Protein AF-A0A3B8SN87-F1 (afdb_monomer)

Mean predicted aligned error: 7.83 Å

Secondary structure (DSSP, 8-state):
----HHHHHHHHHHHHHHH------HHHHHHHHHHHHTS---EEEEEESSSS-EEEEEE-HHHHHIIIIIHHHHHHTT--HHHHHGGGG------TTHHHHHHHHHHHHHHTTPPEEPPP-SS--EEEEEEEE--EEEEEE-TTSTTS--EEEEEE-SEEEEEEEE---GGG-----

Radius of gyration: 22.31 Å; Cα contacts (8 Å, |Δi|>4): 221; chains: 1; bounding box: 61×48×54 Å

Structure (mmCIF, N/CA/C/O backbone):
data_AF-A0A3B8SN87-F1
#
_entry.id   AF-A0A3B8SN87-F1
#
loop_
_atom_site.group_PDB
_atom_site.id
_atom_site.type_symbol
_atom_site.label_atom_id
_atom_site.label_alt_id
_atom_site.label_comp_id
_atom_site.label_asym_id
_atom_site.label_entity_id
_atom_site.label_seq_id
_atom_site.pdbx_PDB_ins_code
_atom_site.Cartn_x
_atom_site.Cartn_y
_atom_site.Cartn_z
_atom_site.occupancy
_atom_site.B_iso_or_equiv
_atom_site.auth_seq_id
_atom_site.auth_comp_id
_atom_site.auth_asym_id
_atom_site.auth_atom_id
_atom_site.pdbx_PDB_model_num
ATOM 1 N N . MET A 1 1 ? 5.830 -2.599 24.765 1.00 41.69 1 MET A N 1
ATOM 2 C CA . MET A 1 1 ? 6.560 -1.474 24.139 1.00 41.69 1 MET A CA 1
ATOM 3 C C . MET A 1 1 ? 5.712 -1.000 22.979 1.00 41.69 1 MET A C 1
ATOM 5 O O . MET A 1 1 ? 5.475 -1.801 22.089 1.00 41.69 1 MET A O 1
ATOM 9 N N . LYS A 1 2 ? 5.233 0.251 22.983 1.00 45.00 2 LYS A N 1
ATOM 10 C CA . LYS A 1 2 ? 4.655 0.846 21.772 1.00 45.00 2 LYS A CA 1
ATOM 11 C C . LYS A 1 2 ? 5.781 0.947 20.745 1.00 45.00 2 LYS A C 1
ATOM 13 O O . LYS A 1 2 ? 6.580 1.882 20.820 1.00 45.00 2 LYS A O 1
ATOM 18 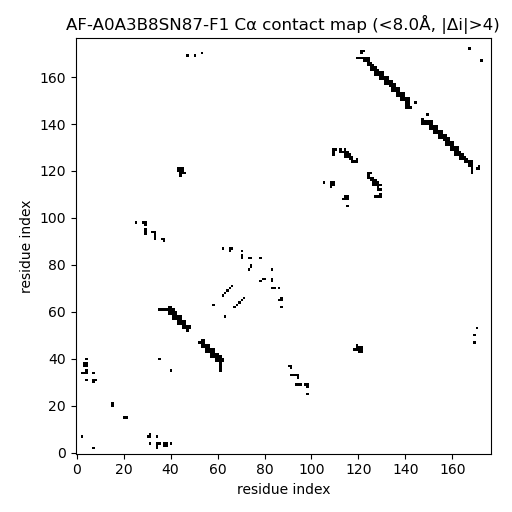N N . ASN A 1 3 ? 5.873 -0.003 19.819 1.00 54.50 3 ASN A N 1
ATOM 19 C CA . ASN A 1 3 ? 6.655 0.182 18.601 1.00 54.50 3 ASN A CA 1
ATOM 20 C C . ASN A 1 3 ? 5.925 1.236 17.768 1.00 54.50 3 ASN A C 1
ATOM 22 O O . ASN A 1 3 ? 5.146 0.928 16.876 1.00 54.50 3 ASN A O 1
ATOM 26 N N . ASN A 1 4 ? 6.123 2.499 18.150 1.00 82.12 4 ASN A N 1
ATOM 27 C CA . ASN A 1 4 ? 5.579 3.656 17.464 1.00 82.12 4 ASN A CA 1
ATOM 28 C C . ASN A 1 4 ? 6.009 3.555 16.000 1.00 82.12 4 ASN A C 1
ATOM 30 O O . ASN A 1 4 ? 7.210 3.493 15.726 1.00 82.12 4 ASN A O 1
ATOM 34 N N . PHE A 1 5 ? 5.044 3.537 15.082 1.00 90.88 5 PHE A N 1
ATOM 35 C CA . PHE A 1 5 ? 5.256 3.493 13.635 1.00 90.88 5 PHE A CA 1
ATOM 36 C C . PHE A 1 5 ? 6.418 4.384 13.166 1.00 90.88 5 PHE A C 1
ATOM 38 O O . PHE A 1 5 ? 7.244 3.975 12.350 1.00 90.88 5 PHE A O 1
ATOM 45 N N . ASN A 1 6 ? 6.545 5.580 13.747 1.00 91.00 6 ASN A N 1
ATOM 46 C CA . ASN A 1 6 ? 7.605 6.527 13.412 1.00 91.00 6 ASN A CA 1
ATOM 47 C C . ASN A 1 6 ? 9.021 6.011 13.713 1.00 91.00 6 ASN A C 1
ATOM 49 O O . ASN A 1 6 ? 9.959 6.364 12.996 1.00 91.00 6 ASN A O 1
ATOM 53 N N . ASN A 1 7 ? 9.197 5.201 14.758 1.00 91.19 7 ASN A N 1
ATOM 54 C CA . ASN A 1 7 ? 10.488 4.601 15.095 1.00 91.19 7 ASN A CA 1
ATOM 55 C C . ASN A 1 7 ? 10.850 3.522 14.074 1.00 91.19 7 ASN A C 1
ATOM 57 O O . ASN A 1 7 ? 11.911 3.617 13.462 1.00 91.19 7 ASN A O 1
ATOM 61 N N . VAL A 1 8 ? 9.924 2.599 13.794 1.00 93.38 8 VAL A N 1
ATOM 62 C CA . VAL A 1 8 ? 10.117 1.535 12.793 1.00 93.38 8 VAL A CA 1
ATOM 63 C C . VAL A 1 8 ? 10.406 2.134 11.413 1.00 93.38 8 VAL A C 1
ATOM 65 O O . VAL A 1 8 ? 11.358 1.747 10.737 1.00 93.38 8 VAL A O 1
ATOM 68 N N . PHE A 1 9 ? 9.661 3.169 11.012 1.00 93.25 9 PHE A N 1
ATOM 69 C CA . PHE A 1 9 ? 9.915 3.895 9.767 1.00 93.25 9 PHE A CA 1
ATOM 70 C C . PHE A 1 9 ? 11.325 4.506 9.717 1.00 93.25 9 PHE A C 1
ATOM 72 O O . PHE A 1 9 ? 12.029 4.381 8.709 1.00 93.25 9 PHE A O 1
ATOM 79 N N . LYS A 1 10 ? 11.761 5.175 10.795 1.00 93.19 10 LYS A N 1
ATOM 80 C CA . LYS A 1 10 ? 13.103 5.777 10.879 1.00 93.19 10 LYS A CA 1
ATOM 81 C C . LYS A 1 10 ? 14.199 4.716 10.819 1.00 93.19 10 LYS A C 1
ATOM 83 O O . LYS A 1 10 ? 15.187 4.924 10.116 1.00 93.19 10 LYS A O 1
ATOM 88 N N . GLU A 1 11 ? 14.027 3.602 11.519 1.00 91.94 11 GLU A N 1
ATOM 89 C CA . GLU A 1 11 ? 14.973 2.484 11.539 1.00 91.94 11 GLU A CA 1
ATOM 90 C C . GLU A 1 11 ? 15.159 1.891 10.141 1.00 91.94 11 GLU A C 1
ATOM 92 O O . GLU A 1 11 ? 16.281 1.890 9.628 1.00 91.94 11 GLU A O 1
ATOM 97 N N . LEU A 1 12 ? 14.066 1.524 9.464 1.00 91.19 12 LEU A N 1
ATOM 98 C CA . LEU A 1 12 ? 14.108 0.977 8.102 1.00 91.19 12 LEU A CA 1
ATOM 99 C C . LEU A 1 12 ? 14.712 1.965 7.091 1.00 91.19 12 LEU A C 1
ATOM 101 O O . LEU A 1 12 ? 15.503 1.587 6.216 1.00 91.19 12 LEU A O 1
ATOM 105 N N . LYS A 1 13 ? 14.392 3.261 7.221 1.00 90.50 13 LYS A N 1
ATOM 106 C CA . LYS A 1 13 ? 14.954 4.314 6.360 1.00 90.50 13 LYS A CA 1
ATOM 107 C C . LYS A 1 13 ? 16.455 4.498 6.590 1.00 90.50 13 LYS A C 1
ATOM 109 O O . LYS A 1 13 ? 17.196 4.711 5.629 1.00 90.50 13 LYS A O 1
ATOM 114 N N . ASN A 1 14 ? 16.915 4.416 7.837 1.00 90.62 14 ASN A N 1
ATOM 115 C CA . ASN A 1 14 ? 18.331 4.525 8.184 1.00 90.62 14 ASN A CA 1
ATOM 116 C C . ASN A 1 14 ? 19.124 3.302 7.726 1.00 90.62 14 ASN A C 1
ATOM 118 O O . ASN A 1 14 ? 20.216 3.455 7.179 1.00 90.62 14 ASN A O 1
ATOM 122 N N . GLU A 1 15 ? 18.572 2.104 7.892 1.00 88.12 15 GLU A N 1
ATOM 123 C CA . GLU A 1 15 ? 19.194 0.875 7.414 1.00 88.12 15 GLU A CA 1
ATOM 124 C C . GLU A 1 15 ? 19.386 0.898 5.891 1.00 88.12 15 GLU A C 1
ATOM 126 O O . GLU A 1 15 ? 20.483 0.632 5.394 1.00 88.12 15 GLU A O 1
ATOM 131 N N . SER A 1 16 ? 18.357 1.327 5.153 1.00 85.75 16 SER A N 1
ATOM 132 C CA . SER A 1 16 ? 18.410 1.463 3.691 1.00 85.75 16 SER A CA 1
ATOM 133 C C . SER A 1 16 ? 19.502 2.433 3.223 1.00 85.75 16 SER A C 1
ATOM 135 O O . SER A 1 16 ? 20.121 2.220 2.180 1.00 85.75 16 SER A O 1
ATOM 137 N N . LYS A 1 17 ? 19.762 3.504 3.988 1.00 86.25 17 LYS A N 1
ATOM 138 C CA . LYS A 1 17 ? 20.842 4.463 3.696 1.00 86.25 17 LYS A CA 1
ATOM 139 C C . LYS A 1 17 ? 22.229 3.878 3.957 1.00 86.25 17 LYS A C 1
ATOM 141 O O . LYS A 1 17 ? 23.137 4.151 3.182 1.00 86.25 17 LYS A O 1
ATOM 146 N N . LYS A 1 18 ? 22.393 3.101 5.033 1.00 85.31 18 LYS A N 1
ATOM 147 C CA . LYS A 1 18 ? 23.684 2.511 5.426 1.00 85.31 18 LYS A CA 1
ATOM 148 C C . LYS A 1 18 ? 24.109 1.374 4.500 1.00 85.31 18 LYS A C 1
ATOM 150 O O . LYS A 1 18 ? 25.254 1.333 4.073 1.00 85.31 18 LYS A O 1
ATOM 155 N N . ASN A 1 19 ? 23.185 0.470 4.179 1.00 74.69 19 ASN A N 1
ATOM 156 C CA . ASN A 1 19 ? 23.516 -0.766 3.469 1.00 74.69 19 ASN A CA 1
ATOM 157 C C . ASN A 1 19 ? 23.512 -0.613 1.942 1.00 74.69 19 ASN A C 1
ATOM 159 O O . ASN A 1 19 ? 23.961 -1.523 1.246 1.00 74.69 19 ASN A O 1
ATOM 163 N N . GLY A 1 20 ? 22.957 0.481 1.400 1.00 72.81 20 GLY A N 1
ATOM 164 C CA . GLY A 1 20 ? 22.835 0.752 -0.043 1.00 72.81 20 GLY A CA 1
ATOM 165 C C . GLY A 1 20 ? 21.923 -0.219 -0.815 1.00 72.81 20 GLY A C 1
ATOM 166 O O . GLY A 1 20 ? 21.411 0.121 -1.881 1.00 72.81 20 GLY A O 1
ATOM 167 N N . LYS A 1 21 ? 21.673 -1.413 -0.269 1.00 70.06 21 LYS A N 1
ATOM 168 C CA . LYS A 1 21 ? 20.785 -2.444 -0.800 1.00 70.06 21 LYS A CA 1
ATOM 169 C C . LYS A 1 21 ? 19.336 -2.126 -0.441 1.00 70.06 21 LYS A C 1
ATOM 171 O O . LYS A 1 21 ? 18.982 -2.014 0.727 1.00 70.06 21 LYS A O 1
ATOM 176 N N . ARG A 1 22 ? 18.497 -2.024 -1.473 1.00 80.62 22 ARG A N 1
ATOM 177 C CA . ARG A 1 22 ? 17.048 -1.780 -1.385 1.00 80.62 22 ARG A CA 1
ATOM 178 C C . ARG A 1 22 ? 16.253 -3.054 -1.695 1.00 80.62 22 ARG A C 1
ATOM 180 O O . ARG A 1 22 ? 15.328 -3.026 -2.499 1.00 80.62 22 ARG A O 1
ATOM 187 N N . SER A 1 23 ? 16.676 -4.188 -1.138 1.00 86.12 23 SER A N 1
ATOM 188 C CA . SER A 1 23 ? 15.987 -5.470 -1.321 1.00 86.12 23 SER A CA 1
ATOM 189 C C . SER A 1 23 ? 14.743 -5.550 -0.442 1.00 86.12 23 SER A C 1
ATOM 191 O O . SER A 1 23 ? 14.783 -5.147 0.721 1.00 86.12 23 SER A O 1
ATOM 193 N N . PHE A 1 24 ? 13.663 -6.113 -0.979 1.00 91.19 24 PHE A N 1
ATOM 194 C CA . PHE A 1 24 ? 12.462 -6.397 -0.204 1.00 91.19 24 PHE A CA 1
ATOM 195 C C . PHE A 1 24 ? 12.737 -7.471 0.861 1.00 91.19 24 PHE A C 1
ATOM 197 O O . PHE A 1 24 ? 13.476 -8.424 0.618 1.00 91.19 24 PHE A O 1
ATOM 204 N N . ASN A 1 25 ? 12.136 -7.309 2.039 1.00 92.50 25 ASN A N 1
ATOM 205 C CA . ASN A 1 25 ? 12.163 -8.282 3.123 1.00 92.50 25 ASN A CA 1
ATOM 206 C C . ASN A 1 25 ? 10.759 -8.350 3.734 1.00 92.50 25 ASN A C 1
ATOM 208 O O . ASN A 1 25 ? 10.282 -7.356 4.282 1.00 92.50 25 ASN A O 1
ATOM 212 N N . LYS A 1 26 ? 10.118 -9.518 3.629 1.00 94.44 26 LYS A N 1
ATOM 213 C CA . LYS A 1 26 ? 8.740 -9.723 4.086 1.00 94.44 26 LYS A CA 1
ATOM 214 C C . LYS A 1 26 ? 8.591 -9.508 5.591 1.00 94.44 26 LYS A C 1
ATOM 216 O O . LYS A 1 26 ? 7.704 -8.778 5.999 1.00 94.44 26 LYS A O 1
ATOM 221 N N . THR A 1 27 ? 9.488 -10.061 6.407 1.00 93.19 27 THR A N 1
ATOM 222 C CA . THR A 1 27 ? 9.446 -9.902 7.870 1.00 93.19 27 THR A CA 1
ATOM 223 C C . THR A 1 27 ? 9.462 -8.430 8.276 1.00 93.19 27 THR A C 1
ATOM 225 O O . THR A 1 27 ? 8.638 -8.002 9.074 1.00 93.19 27 THR A O 1
ATOM 228 N N . LYS A 1 28 ? 10.330 -7.624 7.657 1.00 92.88 28 LYS A N 1
ATOM 229 C CA . LYS A 1 28 ? 10.388 -6.176 7.915 1.00 92.88 28 LYS A CA 1
ATOM 230 C C . LYS A 1 28 ? 9.150 -5.434 7.429 1.00 92.88 28 LYS A C 1
ATOM 232 O O . LYS A 1 28 ? 8.764 -4.434 8.027 1.00 92.88 28 LYS A O 1
ATOM 237 N N . PHE A 1 29 ? 8.549 -5.889 6.332 1.00 94.94 29 PHE A N 1
ATOM 238 C CA . PHE A 1 29 ? 7.271 -5.356 5.879 1.00 94.94 29 PHE A CA 1
ATOM 239 C C . PHE A 1 29 ? 6.160 -5.666 6.889 1.00 94.94 29 PHE A C 1
ATOM 241 O O . PHE A 1 29 ? 5.414 -4.762 7.250 1.00 94.94 29 PHE A O 1
ATOM 248 N N . ASP A 1 30 ? 6.090 -6.899 7.392 1.00 95.00 30 ASP A N 1
ATOM 249 C CA . ASP A 1 30 ? 5.093 -7.313 8.381 1.00 95.00 30 ASP A CA 1
ATOM 250 C C . ASP A 1 30 ? 5.266 -6.527 9.697 1.00 95.00 30 ASP A C 1
ATOM 252 O O . ASP A 1 30 ? 4.292 -6.007 10.236 1.00 95.00 30 ASP A O 1
ATOM 256 N N . GLU A 1 31 ? 6.502 -6.326 10.168 1.00 94.25 31 GLU A N 1
ATOM 257 C CA . GLU A 1 31 ? 6.809 -5.455 11.318 1.00 94.25 31 GLU A CA 1
ATOM 258 C C . GLU A 1 31 ? 6.363 -4.005 11.087 1.00 94.25 31 GLU A C 1
ATOM 260 O O . GLU A 1 31 ? 5.721 -3.396 11.947 1.00 94.25 31 GLU A O 1
ATOM 265 N N . PHE A 1 32 ? 6.680 -3.448 9.915 1.00 95.06 32 PHE A N 1
ATOM 266 C CA . PHE A 1 32 ? 6.285 -2.095 9.531 1.00 95.06 32 PHE A CA 1
ATOM 267 C C . PHE A 1 32 ? 4.766 -1.930 9.515 1.00 95.06 32 PHE A C 1
ATOM 269 O O . PHE A 1 32 ? 4.232 -0.942 10.021 1.00 95.06 32 PHE A O 1
ATOM 276 N N . ALA A 1 33 ? 4.068 -2.901 8.942 1.00 95.56 33 ALA A N 1
ATOM 277 C CA . ALA A 1 33 ? 2.641 -2.812 8.736 1.00 95.56 33 ALA A CA 1
ATOM 278 C C . ALA A 1 33 ? 1.849 -3.110 10.023 1.00 95.56 33 ALA A C 1
ATOM 280 O O . ALA A 1 33 ? 0.849 -2.446 10.291 1.00 95.56 33 ALA A O 1
ATOM 281 N N . LEU A 1 34 ? 2.352 -4.001 10.885 1.00 95.44 34 LEU A N 1
ATOM 282 C CA . LEU A 1 34 ? 1.850 -4.178 12.249 1.00 95.44 34 LEU A CA 1
ATOM 283 C C . LEU A 1 34 ? 2.006 -2.893 13.076 1.00 95.44 34 LEU A C 1
ATOM 285 O O . LEU A 1 34 ? 1.069 -2.468 13.750 1.00 95.44 34 LEU A O 1
ATOM 289 N N . ALA A 1 35 ? 3.171 -2.240 12.997 1.00 95.44 35 ALA A N 1
ATOM 290 C CA . ALA A 1 35 ? 3.406 -0.971 13.682 1.00 95.44 35 ALA A CA 1
ATOM 291 C C . ALA A 1 35 ? 2.469 0.139 13.177 1.00 95.44 35 ALA A C 1
ATOM 293 O O . ALA A 1 35 ? 2.006 0.959 13.970 1.00 95.44 35 ALA A O 1
ATOM 294 N N . MET A 1 36 ? 2.165 0.148 11.874 1.00 94.81 36 MET A N 1
ATOM 295 C CA . MET A 1 36 ? 1.209 1.073 11.263 1.00 94.81 36 MET A CA 1
ATOM 296 C C . MET A 1 36 ? -0.221 0.850 11.774 1.00 94.81 36 MET A C 1
ATOM 298 O O . MET A 1 36 ? -0.864 1.818 12.172 1.00 94.81 36 MET A O 1
ATOM 302 N N . LEU A 1 37 ? -0.700 -0.401 11.818 1.00 93.56 37 LEU A N 1
ATOM 303 C CA . LEU A 1 37 ? -2.042 -0.736 12.324 1.00 93.56 37 LEU A CA 1
ATOM 304 C C . LEU A 1 37 ? -2.234 -0.399 13.807 1.00 93.56 37 LEU A C 1
ATOM 306 O O . LEU A 1 37 ? -3.334 -0.052 14.215 1.00 93.56 37 LEU A O 1
ATOM 310 N N . ASN A 1 38 ? -1.169 -0.475 14.604 1.00 94.06 38 ASN A N 1
ATOM 311 C CA . ASN A 1 38 ? -1.197 -0.150 16.033 1.00 94.06 38 ASN A CA 1
ATOM 312 C C . ASN A 1 38 ? -0.874 1.325 16.341 1.00 94.06 38 ASN A C 1
ATOM 314 O O . ASN A 1 38 ? -0.646 1.675 17.501 1.00 94.06 38 ASN A O 1
ATOM 318 N N . SER A 1 39 ? -0.794 2.188 15.323 1.00 92.62 39 SER A N 1
ATOM 319 C CA . SER A 1 39 ? -0.483 3.614 15.476 1.00 92.62 39 SER A CA 1
ATOM 320 C C . SER A 1 39 ? -1.542 4.492 14.809 1.00 92.62 39 SER A C 1
ATOM 322 O O . SER A 1 39 ? -2.109 4.123 13.784 1.00 92.62 39 SER A O 1
ATOM 324 N N . ASP A 1 40 ? -1.734 5.706 15.328 1.00 91.44 40 ASP A N 1
ATOM 325 C CA . ASP A 1 40 ? -2.600 6.734 14.733 1.00 91.44 40 ASP A CA 1
ATOM 326 C C . ASP A 1 40 ? -1.948 7.366 13.492 1.00 91.44 40 ASP A C 1
ATOM 328 O O . ASP A 1 40 ? -1.522 8.523 13.497 1.00 91.44 40 ASP A O 1
ATOM 332 N N . VAL A 1 41 ? -1.793 6.584 12.423 1.00 91.62 41 VAL A N 1
ATOM 333 C CA . VAL A 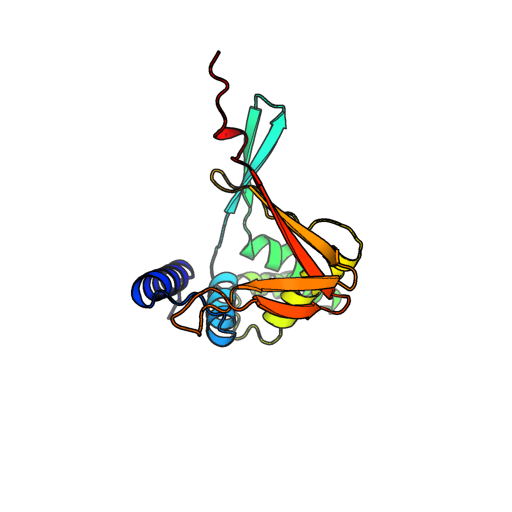1 41 ? -1.178 7.069 11.188 1.00 91.62 41 VAL A CA 1
ATOM 334 C C . VAL A 1 41 ? -2.186 7.891 10.402 1.00 91.62 41 VAL A C 1
ATOM 336 O O . VAL A 1 41 ? -3.240 7.399 10.002 1.00 91.62 41 VAL A O 1
ATOM 339 N N . THR A 1 42 ? -1.815 9.140 10.135 1.00 91.75 42 THR A N 1
ATOM 340 C CA . THR A 1 42 ? -2.545 10.052 9.259 1.00 91.75 42 THR A CA 1
ATOM 341 C C . THR A 1 42 ? -1.737 10.344 7.996 1.00 91.75 42 THR A C 1
ATOM 343 O O . THR A 1 42 ? -0.512 10.183 7.949 1.00 91.75 42 THR A O 1
ATOM 346 N N . THR A 1 43 ? -2.416 10.759 6.931 1.00 91.69 43 THR A N 1
ATOM 347 C CA . THR A 1 43 ? -1.754 11.306 5.746 1.00 91.69 43 THR A CA 1
ATOM 348 C C . THR A 1 43 ? -2.504 12.510 5.219 1.00 91.69 43 THR A C 1
ATOM 350 O O . THR A 1 43 ? -3.724 12.499 5.098 1.00 91.69 43 THR A O 1
ATOM 353 N N . GLU A 1 44 ? -1.736 13.507 4.808 1.00 90.06 44 GLU A N 1
ATOM 354 C CA . GLU A 1 44 ? -2.235 14.636 4.045 1.00 90.06 44 GLU A CA 1
ATOM 355 C C . GLU A 1 44 ? -2.438 14.208 2.582 1.00 90.06 44 GLU A C 1
ATOM 357 O O . GLU A 1 44 ? -1.526 13.640 1.964 1.00 90.06 44 GLU A O 1
ATOM 362 N N . VAL A 1 45 ? -3.630 14.439 2.027 1.00 87.94 45 VAL A N 1
ATOM 363 C CA . VAL A 1 45 ? -3.954 14.167 0.621 1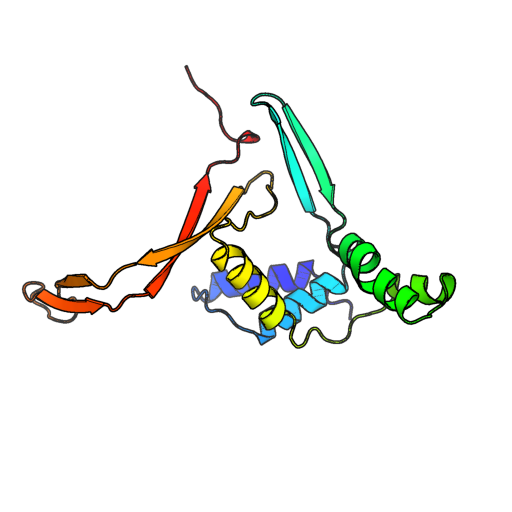.00 87.94 45 VAL A CA 1
ATOM 364 C C . VAL A 1 45 ? -4.255 15.473 -0.097 1.00 87.94 45 VAL A C 1
ATOM 366 O O . VAL A 1 45 ? -5.202 16.189 0.232 1.00 87.94 45 VAL A O 1
ATOM 369 N N . VAL A 1 46 ? -3.489 15.751 -1.150 1.00 83.62 46 VAL A N 1
ATOM 370 C CA . VAL A 1 46 ? -3.684 16.941 -1.980 1.00 83.62 46 VAL A CA 1
ATOM 371 C C . VAL A 1 46 ? -4.775 16.667 -3.012 1.00 83.62 46 VAL A C 1
ATOM 373 O O . VAL A 1 46 ? -4.563 15.971 -4.009 1.00 83.62 46 VAL A O 1
ATOM 376 N N . LYS A 1 47 ? -5.958 17.249 -2.811 1.00 76.50 47 LYS A N 1
ATOM 377 C CA . LYS A 1 47 ? -7.027 17.271 -3.814 1.00 76.50 47 LYS A CA 1
ATOM 378 C C . LYS A 1 47 ? -6.827 18.486 -4.719 1.00 76.50 47 LYS A C 1
ATOM 380 O O . LYS A 1 47 ? -6.892 19.630 -4.280 1.00 76.50 47 LYS A O 1
ATOM 385 N N . SER A 1 48 ? -6.593 18.248 -6.007 1.00 62.91 48 SER A N 1
ATOM 386 C CA . SER A 1 48 ? -6.645 19.313 -7.014 1.00 62.91 48 SER A CA 1
ATOM 387 C C . SER A 1 48 ? -8.096 19.475 -7.451 1.00 62.91 48 SER A C 1
ATOM 389 O O . SER A 1 48 ? -8.679 18.526 -7.977 1.00 62.91 48 SER A O 1
ATOM 391 N N . ARG A 1 49 ? -8.681 20.654 -7.204 1.00 51.16 49 ARG A N 1
ATOM 392 C CA . ARG A 1 49 ? -10.032 20.986 -7.680 1.00 51.16 49 ARG A CA 1
ATOM 393 C C . ARG A 1 49 ? -9.985 21.607 -9.084 1.00 51.16 49 ARG A C 1
ATOM 395 O O . ARG A 1 49 ? -10.905 21.382 -9.858 1.00 51.16 49 ARG A O 1
ATOM 402 N N . THR A 1 50 ? -8.873 22.260 -9.436 1.00 53.91 50 THR A N 1
ATOM 403 C CA . THR A 1 50 ? -8.529 22.844 -10.753 1.00 53.91 50 THR A CA 1
ATOM 404 C C . THR A 1 50 ? -7.027 23.203 -10.781 1.00 53.91 50 THR A C 1
ATOM 406 O O . THR A 1 50 ? -6.319 22.969 -9.800 1.00 53.91 50 THR A O 1
ATOM 409 N N . ASP A 1 51 ? -6.507 23.731 -11.900 1.00 54.41 51 ASP A N 1
ATOM 410 C CA . ASP A 1 51 ? -5.084 24.096 -12.079 1.00 54.41 51 ASP A CA 1
ATOM 411 C C . ASP A 1 51 ? -4.584 25.254 -11.181 1.00 54.41 51 ASP A C 1
ATOM 413 O O . ASP A 1 51 ? -3.382 25.517 -11.167 1.00 54.41 51 ASP A O 1
ATOM 417 N N . SER A 1 52 ? -5.460 25.912 -10.412 1.00 56.75 52 SER A N 1
ATOM 418 C CA . SER A 1 52 ? -5.112 27.039 -9.529 1.00 56.75 52 SER A CA 1
ATOM 419 C C . SER A 1 52 ? -5.384 26.813 -8.039 1.00 56.75 52 SER A C 1
ATOM 421 O O . SER A 1 52 ? -4.729 27.462 -7.233 1.00 56.75 52 SER A O 1
ATOM 423 N N . ASP A 1 53 ? -6.272 25.880 -7.669 1.00 62.12 53 ASP A N 1
ATOM 424 C CA . ASP A 1 53 ? -6.643 25.633 -6.271 1.00 62.12 53 ASP A CA 1
ATOM 425 C C . ASP A 1 53 ? -6.384 24.178 -5.868 1.00 62.12 53 ASP A C 1
ATOM 427 O O . ASP A 1 53 ? -7.007 23.223 -6.359 1.00 62.12 53 ASP A O 1
ATOM 431 N N . THR A 1 54 ? -5.447 24.013 -4.937 1.00 68.19 54 THR A N 1
ATOM 432 C CA . THR A 1 54 ? -5.201 22.750 -4.243 1.00 68.19 54 THR A CA 1
ATOM 433 C C . THR A 1 54 ? -5.737 22.844 -2.830 1.00 68.19 54 THR A C 1
ATOM 435 O O . THR A 1 54 ? -5.301 23.691 -2.056 1.00 68.19 54 THR A O 1
ATOM 438 N N . THR A 1 55 ? -6.665 21.955 -2.492 1.00 79.88 55 THR A N 1
ATOM 439 C CA . THR A 1 55 ? -7.129 21.771 -1.118 1.00 79.88 55 THR A CA 1
ATOM 440 C C . THR A 1 55 ? -6.460 20.542 -0.535 1.00 79.88 55 THR A C 1
ATOM 442 O O . THR A 1 55 ? -6.450 19.482 -1.165 1.00 79.88 55 THR A O 1
ATOM 445 N N . THR A 1 56 ? -5.957 20.674 0.677 1.00 82.81 56 THR A N 1
ATOM 446 C CA . THR A 1 56 ? -5.467 19.557 1.474 1.00 82.81 56 THR A CA 1
ATOM 447 C C . THR A 1 56 ? -6.622 18.943 2.263 1.00 82.81 56 THR A C 1
ATOM 449 O O . THR A 1 56 ? -7.478 19.666 2.772 1.00 82.81 56 THR A O 1
ATOM 452 N N . VAL A 1 57 ? -6.652 17.614 2.363 1.00 87.44 57 VAL A N 1
ATOM 453 C CA . VAL A 1 57 ? -7.531 16.888 3.286 1.00 87.44 57 VAL A CA 1
ATOM 454 C C . VAL A 1 57 ? -6.698 15.892 4.080 1.00 87.44 57 VAL A C 1
ATOM 456 O O . VAL A 1 57 ? -5.970 15.099 3.480 1.00 87.44 57 VAL A O 1
ATOM 459 N N . ASP A 1 58 ? -6.844 15.909 5.400 1.00 90.38 58 ASP A N 1
ATOM 460 C CA . ASP A 1 58 ? -6.256 14.899 6.274 1.00 90.38 58 ASP A CA 1
ATOM 461 C C . ASP A 1 58 ? -7.094 13.621 6.251 1.00 90.38 58 ASP A C 1
ATOM 463 O O . ASP A 1 58 ? -8.324 13.658 6.296 1.00 90.38 58 ASP A O 1
ATOM 467 N N . VAL A 1 59 ? -6.411 12.485 6.155 1.00 91.44 59 VAL A N 1
ATOM 468 C CA . VAL A 1 59 ? -7.006 11.147 6.166 1.00 91.44 59 VAL A CA 1
ATOM 469 C C . VAL A 1 59 ? -6.446 10.391 7.363 1.00 91.44 59 VAL A C 1
ATOM 471 O O . VAL A 1 59 ? -5.224 10.256 7.488 1.00 91.44 59 VAL A O 1
ATOM 474 N N . GLU A 1 60 ? -7.320 9.879 8.230 1.00 93.12 60 GLU A N 1
ATOM 475 C CA . GLU A 1 60 ? -6.938 9.079 9.396 1.00 93.12 60 GLU A CA 1
ATOM 476 C C . GLU A 1 60 ? -6.717 7.616 8.983 1.00 93.12 60 GLU A C 1
ATOM 478 O O . GLU A 1 60 ? -7.463 6.732 9.384 1.00 93.12 60 GLU A O 1
ATOM 483 N N . VAL A 1 61 ? -5.687 7.352 8.171 1.00 92.62 61 VAL A N 1
ATOM 484 C CA . VAL A 1 61 ? -5.440 6.069 7.476 1.00 92.62 61 VAL A CA 1
ATOM 485 C C . VAL A 1 61 ? -5.755 4.828 8.316 1.00 92.62 61 VAL A C 1
ATOM 487 O O . VAL A 1 61 ? -6.504 3.961 7.866 1.00 92.62 61 VAL A O 1
ATOM 490 N N . THR A 1 62 ? -5.190 4.726 9.522 1.00 92.31 62 THR A N 1
ATOM 491 C CA . THR A 1 62 ? -5.393 3.547 10.375 1.00 92.31 62 THR A CA 1
ATOM 492 C C . THR A 1 62 ? -6.824 3.466 10.906 1.00 92.31 62 THR A C 1
ATOM 494 O O . THR A 1 62 ? -7.456 2.413 10.820 1.00 92.31 62 THR A O 1
ATOM 497 N N . LYS A 1 63 ? -7.368 4.573 11.421 1.00 93.12 63 LYS A N 1
ATOM 498 C CA . LYS A 1 63 ? -8.724 4.604 11.986 1.00 93.12 63 LYS A CA 1
ATOM 499 C C . LYS A 1 63 ? -9.792 4.421 10.917 1.00 93.12 63 LYS A C 1
ATOM 501 O O . LYS A 1 63 ? -10.756 3.704 11.162 1.00 93.12 63 LYS A O 1
ATOM 506 N N . ASP A 1 64 ? -9.616 5.018 9.743 1.00 94.88 64 ASP A N 1
ATOM 507 C CA . ASP A 1 64 ? -10.510 4.862 8.596 1.00 94.88 64 ASP A CA 1
ATOM 508 C C . ASP A 1 64 ? -10.540 3.401 8.134 1.00 94.88 64 ASP A C 1
ATOM 510 O O . ASP A 1 64 ? -11.607 2.865 7.841 1.00 94.88 64 ASP A O 1
ATOM 514 N N . PHE A 1 65 ? -9.393 2.712 8.135 1.00 94.81 65 PHE A N 1
ATOM 515 C CA . PHE A 1 65 ? -9.340 1.282 7.835 1.00 94.81 65 PHE A CA 1
ATOM 516 C C . PHE A 1 65 ? -10.057 0.437 8.898 1.00 94.81 65 PHE A C 1
ATOM 518 O O . PHE A 1 65 ? -10.906 -0.389 8.556 1.00 94.81 65 PHE A O 1
ATOM 525 N N . ILE A 1 66 ? -9.771 0.661 10.186 1.00 94.19 66 ILE A N 1
ATOM 526 C CA . ILE A 1 66 ? -10.401 -0.080 11.290 1.00 94.19 66 ILE A CA 1
ATOM 527 C C . ILE A 1 66 ? -11.920 0.141 11.290 1.00 94.19 66 ILE A C 1
ATOM 529 O O . ILE A 1 66 ? -12.685 -0.824 11.283 1.00 94.19 66 ILE A O 1
ATOM 533 N N . ASN A 1 67 ? -12.368 1.397 11.242 1.00 94.69 67 ASN A N 1
ATOM 534 C CA . ASN A 1 67 ? -13.785 1.752 11.308 1.00 94.69 67 ASN A CA 1
ATOM 535 C C . ASN A 1 67 ? -14.545 1.463 10.011 1.00 94.69 67 ASN A C 1
ATOM 537 O O . ASN A 1 67 ? -15.741 1.189 10.070 1.00 94.69 67 ASN A O 1
ATOM 541 N N . GLY A 1 68 ? -13.881 1.536 8.857 1.00 95.00 68 GLY A N 1
ATOM 542 C CA . GLY A 1 68 ? -14.493 1.305 7.550 1.00 95.00 68 GLY A CA 1
ATOM 543 C C . GLY A 1 68 ? -14.472 -0.153 7.096 1.00 95.00 68 GLY A C 1
ATOM 544 O O . GLY A 1 68 ? -15.285 -0.526 6.258 1.00 95.00 68 GLY A O 1
ATOM 545 N N . THR A 1 69 ? -13.570 -0.978 7.638 1.00 94.06 69 T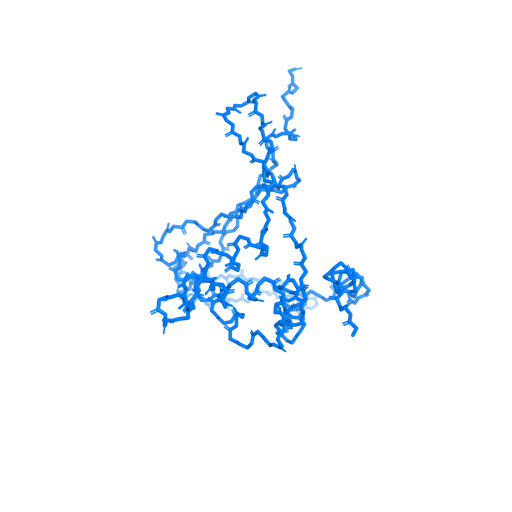HR A N 1
ATOM 546 C CA . THR A 1 69 ? -13.391 -2.373 7.198 1.00 94.06 69 THR A CA 1
ATOM 547 C C . THR A 1 69 ? -13.613 -3.363 8.332 1.00 94.06 69 THR A C 1
ATOM 549 O O . THR A 1 69 ? -14.501 -4.203 8.250 1.00 94.06 69 THR A O 1
ATOM 552 N N . ILE A 1 70 ? -12.844 -3.265 9.418 1.00 94.62 70 ILE A N 1
ATOM 553 C CA . ILE A 1 70 ? -12.839 -4.292 10.471 1.00 94.62 70 ILE A CA 1
ATOM 554 C C . ILE A 1 70 ? -14.115 -4.224 11.307 1.00 94.62 70 ILE A C 1
ATOM 556 O O . ILE A 1 70 ? -14.781 -5.232 11.522 1.00 94.62 70 ILE A O 1
ATOM 560 N N . LYS A 1 71 ? -14.484 -3.030 11.766 1.00 94.75 71 LYS A N 1
ATOM 561 C CA . LYS A 1 71 ? -15.655 -2.833 12.619 1.00 94.75 71 LYS A CA 1
ATOM 562 C C . LYS A 1 71 ? -16.974 -3.257 11.948 1.00 94.75 71 LYS A C 1
ATOM 564 O O . LYS A 1 71 ? -17.759 -3.917 12.625 1.00 94.75 71 LYS A O 1
ATOM 569 N N . PRO A 1 72 ? -17.235 -2.958 10.660 1.00 95.19 72 PRO A N 1
ATOM 570 C CA . PRO A 1 72 ? -18.387 -3.509 9.948 1.00 95.19 72 PRO A CA 1
ATOM 571 C C . PRO A 1 72 ? -18.398 -5.038 9.926 1.00 95.19 72 PRO A C 1
ATOM 573 O O . PRO A 1 72 ? -19.420 -5.623 10.255 1.00 95.19 72 PRO A O 1
ATOM 576 N N . ILE A 1 73 ? -17.253 -5.685 9.670 1.00 95.44 73 ILE A N 1
ATOM 577 C CA . ILE A 1 73 ? -17.146 -7.155 9.691 1.00 95.44 73 ILE A CA 1
ATOM 578 C C . ILE A 1 73 ? -17.535 -7.723 11.064 1.00 95.44 73 ILE A C 1
ATOM 580 O O . ILE A 1 73 ? -18.254 -8.716 11.133 1.00 95.44 73 ILE A O 1
ATOM 584 N N . LEU A 1 74 ? -17.095 -7.095 12.162 1.00 95.12 74 LEU A N 1
ATOM 585 C CA . LEU A 1 74 ? -17.462 -7.526 13.518 1.00 95.12 74 LEU A CA 1
ATOM 586 C C . LEU A 1 74 ? -18.975 -7.423 13.756 1.00 95.12 74 LEU A C 1
ATOM 588 O O . LEU A 1 74 ? -19.574 -8.344 14.309 1.00 95.12 74 LEU A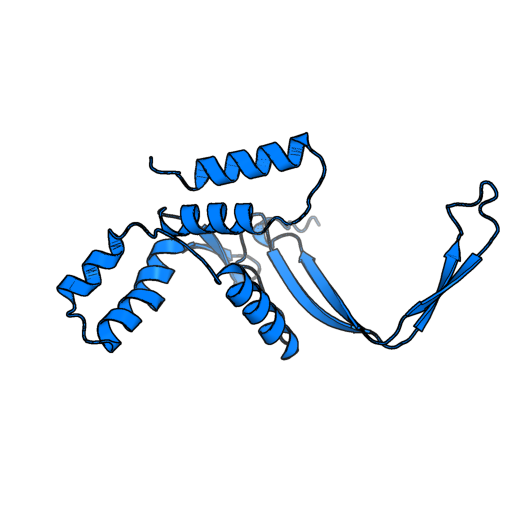 O 1
ATOM 592 N N . LYS A 1 75 ? -19.599 -6.332 13.300 1.00 94.44 75 LYS A N 1
ATOM 593 C CA . LYS A 1 75 ? -21.051 -6.134 13.414 1.00 94.44 75 LYS A CA 1
ATOM 594 C C . LYS A 1 75 ? -21.835 -7.137 12.575 1.00 94.44 75 LYS A C 1
ATOM 596 O O . LYS A 1 75 ? -22.806 -7.702 13.067 1.00 94.44 75 LYS A O 1
ATOM 601 N N . ASP A 1 76 ? -21.390 -7.401 11.349 1.00 95.50 76 ASP A N 1
ATOM 602 C CA . ASP A 1 76 ? -22.005 -8.392 10.459 1.00 95.50 76 ASP A CA 1
ATOM 603 C C . ASP A 1 76 ? -21.873 -9.816 11.019 1.00 95.50 76 ASP A C 1
ATOM 605 O O . ASP A 1 76 ? -22.749 -10.655 10.815 1.00 95.50 76 ASP A O 1
ATOM 609 N N . PHE A 1 77 ? -20.811 -10.081 11.786 1.00 95.12 77 PHE A N 1
ATOM 610 C CA . PHE A 1 77 ? -20.637 -11.324 12.539 1.00 95.12 77 PHE A CA 1
ATOM 611 C C . PHE A 1 77 ? -21.550 -11.425 13.779 1.00 95.12 77 PHE A C 1
ATOM 613 O O . PHE A 1 77 ? -21.646 -12.488 14.390 1.00 95.12 77 PHE A O 1
ATOM 620 N N . GLY A 1 78 ? -22.249 -10.346 14.143 1.00 93.75 78 GLY A N 1
ATOM 621 C CA . GLY A 1 78 ? -23.202 -10.306 15.253 1.00 93.75 78 GLY A CA 1
ATOM 622 C C . GLY A 1 78 ? -22.650 -9.737 16.560 1.00 93.75 78 GLY A C 1
ATOM 623 O O . GLY A 1 78 ? -23.335 -9.827 17.577 1.00 93.75 78 GLY A O 1
ATOM 624 N N . ILE A 1 79 ? -21.448 -9.148 16.558 1.00 95.12 79 ILE A N 1
ATOM 625 C CA . ILE A 1 79 ? -20.923 -8.418 17.722 1.00 95.12 79 ILE A CA 1
ATOM 626 C C . ILE A 1 79 ? -21.714 -7.116 17.875 1.00 95.12 79 ILE A C 1
ATOM 628 O O . ILE A 1 79 ? -21.934 -6.388 16.901 1.00 95.12 79 ILE A O 1
ATOM 632 N N . ASP A 1 80 ? -22.156 -6.817 19.098 1.00 94.00 80 ASP A N 1
ATOM 633 C CA . ASP A 1 80 ? -22.951 -5.622 19.354 1.00 94.00 80 ASP A CA 1
ATOM 634 C C . ASP A 1 80 ? -22.144 -4.336 19.120 1.00 94.00 80 ASP A C 1
ATOM 636 O O . ASP A 1 80 ? -20.915 -4.325 19.094 1.00 94.00 80 ASP A O 1
ATOM 640 N N . ASN A 1 81 ? -22.841 -3.214 18.934 1.00 89.62 81 ASN A N 1
ATOM 641 C CA . ASN A 1 81 ? -22.183 -1.954 18.598 1.00 89.62 81 ASN A CA 1
ATOM 642 C C . ASN A 1 81 ? -21.164 -1.502 19.652 1.00 89.62 81 ASN A C 1
ATOM 644 O O . ASN A 1 81 ? -20.132 -0.968 19.260 1.00 89.62 81 ASN A O 1
ATOM 648 N N . ILE A 1 82 ? -21.454 -1.684 20.943 1.00 89.50 82 ILE A N 1
ATOM 649 C CA . ILE A 1 82 ? -20.606 -1.235 22.052 1.00 89.50 82 ILE A CA 1
ATOM 650 C C . ILE A 1 82 ? -19.367 -2.122 22.127 1.00 89.50 82 ILE A C 1
ATOM 652 O O . ILE A 1 82 ? -18.250 -1.609 22.205 1.00 89.50 82 ILE A O 1
ATOM 656 N N . GLU A 1 83 ? -19.544 -3.439 22.043 1.00 88.25 83 GLU A N 1
ATOM 657 C CA . GLU A 1 83 ? -18.425 -4.377 22.008 1.00 88.25 83 GLU A CA 1
ATOM 658 C C . GLU A 1 83 ? -17.570 -4.175 20.747 1.00 88.25 83 GLU A C 1
ATOM 660 O O . GLU A 1 83 ? -16.342 -4.145 20.830 1.00 88.25 83 GLU A O 1
ATOM 665 N N . ALA A 1 84 ? -18.179 -3.892 19.594 1.00 91.06 84 ALA A N 1
ATOM 666 C CA . ALA A 1 84 ? -17.458 -3.591 18.361 1.00 91.06 84 ALA A CA 1
ATOM 667 C C . ALA A 1 84 ? -16.638 -2.289 18.440 1.00 91.06 84 ALA A C 1
ATOM 669 O O . ALA A 1 84 ? -15.635 -2.182 17.740 1.00 91.06 84 ALA A O 1
ATOM 670 N N . GLU A 1 85 ? -16.999 -1.307 19.280 1.00 91.88 85 GLU A N 1
ATOM 671 C CA . GLU A 1 85 ? -16.165 -0.108 19.494 1.00 91.88 85 GLU A CA 1
ATOM 672 C C . GLU A 1 85 ? -14.822 -0.434 20.157 1.00 91.88 85 GLU A C 1
ATOM 674 O O . GLU A 1 85 ? -13.849 0.305 19.978 1.00 91.88 85 GLU A O 1
ATOM 679 N N . THR A 1 86 ? -14.736 -1.543 20.901 1.00 91.94 86 THR A N 1
ATOM 680 C CA . THR A 1 86 ? -13.504 -1.925 21.609 1.00 91.94 86 THR A CA 1
ATOM 681 C C . THR A 1 86 ? -12.339 -2.205 20.657 1.00 91.94 86 THR A C 1
ATOM 683 O O . THR A 1 86 ? -11.183 -2.065 21.063 1.00 91.94 86 THR A O 1
ATOM 686 N N . ILE A 1 87 ? -12.618 -2.4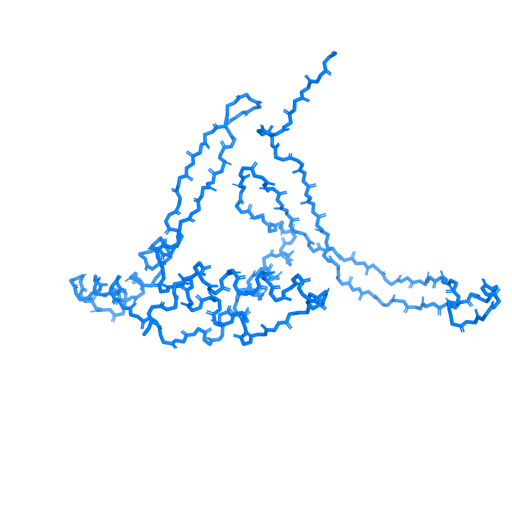86 19.375 1.00 91.25 87 ILE A N 1
ATOM 687 C CA . ILE A 1 87 ? -11.603 -2.686 18.333 1.00 91.25 87 ILE A CA 1
ATOM 688 C C . ILE A 1 87 ? -10.686 -1.472 18.151 1.00 91.25 87 ILE A C 1
ATOM 690 O O . ILE A 1 87 ? -9.520 -1.633 17.808 1.00 91.25 87 ILE A O 1
ATOM 694 N N . ASN A 1 88 ? -11.170 -0.259 18.439 1.00 86.31 88 ASN A N 1
ATOM 695 C CA . ASN A 1 88 ? -10.361 0.959 18.349 1.00 86.31 88 ASN A CA 1
ATOM 696 C C . ASN A 1 88 ? -9.237 1.005 19.399 1.00 86.31 88 ASN A C 1
ATOM 698 O O . ASN A 1 88 ? -8.267 1.735 19.227 1.00 86.31 88 ASN A O 1
ATOM 702 N N . ASN A 1 89 ? -9.354 0.213 20.469 1.00 89.00 89 ASN A N 1
ATOM 703 C CA . ASN A 1 89 ? -8.336 0.064 21.508 1.00 89.00 89 ASN A CA 1
ATOM 704 C C . ASN A 1 89 ? -7.584 -1.273 21.404 1.00 89.00 89 ASN A C 1
ATOM 706 O O . ASN A 1 89 ? -6.770 -1.591 22.273 1.00 89.00 89 ASN A O 1
ATOM 710 N N . TYR A 1 90 ? -7.878 -2.082 20.383 1.00 91.00 90 TYR A N 1
ATOM 711 C CA . TYR A 1 90 ? -7.265 -3.388 20.206 1.00 91.00 90 TYR A CA 1
ATOM 712 C C . TYR A 1 90 ? -5.840 -3.257 19.665 1.00 91.00 90 TYR A C 1
ATOM 714 O O . TYR A 1 90 ? -5.603 -2.616 18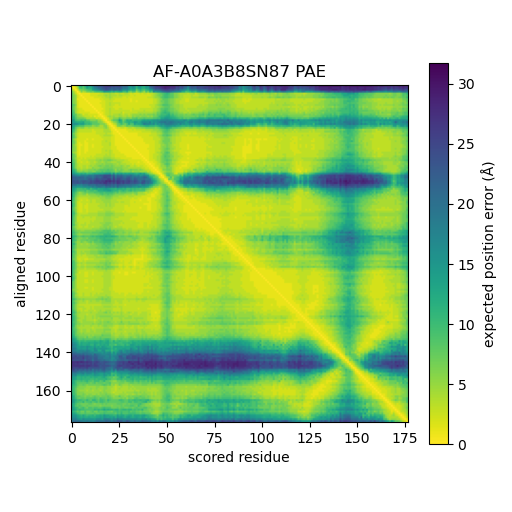.644 1.00 91.00 90 TYR A O 1
ATOM 722 N N . GLU A 1 91 ? -4.891 -3.918 20.328 1.00 92.81 91 GLU A N 1
ATOM 723 C CA . GLU A 1 91 ? -3.522 -4.051 19.834 1.00 92.81 91 GLU A CA 1
ATOM 724 C C . GLU A 1 91 ? -3.425 -5.290 18.935 1.00 92.81 91 GLU A C 1
ATOM 726 O O . GLU A 1 91 ? -3.444 -6.437 19.399 1.00 92.81 91 GLU A O 1
ATOM 731 N N . PHE A 1 92 ? -3.312 -5.055 17.629 1.00 93.00 92 PHE A N 1
ATOM 732 C CA . PHE A 1 92 ? -3.055 -6.093 16.644 1.00 93.00 92 PHE A CA 1
ATOM 733 C C . PHE A 1 92 ? -1.754 -6.813 16.982 1.00 93.00 92 PHE A C 1
ATOM 735 O O . PHE A 1 92 ? -0.728 -6.193 17.258 1.00 93.00 92 PHE A O 1
ATOM 742 N N . LYS A 1 93 ? -1.792 -8.146 16.946 1.00 94.38 93 LYS A N 1
ATOM 743 C CA . LYS A 1 93 ? -0.642 -8.992 17.308 1.00 94.38 93 LYS A CA 1
ATOM 744 C C . LYS A 1 93 ? 0.151 -9.484 16.101 1.00 94.38 93 LYS A C 1
ATOM 746 O O . LYS A 1 93 ? 1.308 -9.859 16.249 1.00 94.38 93 LYS A O 1
ATOM 751 N N . LYS A 1 94 ? -0.484 -9.534 14.929 1.00 93.31 94 LYS A N 1
ATOM 752 C CA . LYS A 1 94 ? 0.082 -10.088 13.696 1.00 93.31 94 LYS A CA 1
ATOM 753 C C . LYS A 1 94 ? -0.625 -9.534 12.465 1.00 93.31 94 LYS A C 1
ATOM 755 O O . LYS A 1 94 ? -1.776 -9.116 12.555 1.00 93.31 94 LYS A O 1
ATOM 760 N N . VAL A 1 95 ? 0.064 -9.592 11.330 1.00 93.75 95 VAL A N 1
ATOM 761 C CA . VAL A 1 95 ? -0.431 -9.176 10.005 1.00 93.75 95 VAL A CA 1
ATOM 762 C C . VAL A 1 95 ? -0.135 -10.232 8.934 1.00 93.75 95 VAL A C 1
ATOM 764 O O . VAL A 1 95 ? 0.090 -9.912 7.768 1.00 93.75 95 VAL A O 1
ATOM 767 N N . ASP A 1 96 ? -0.113 -11.506 9.334 1.00 93.12 96 ASP A N 1
ATOM 768 C CA . ASP A 1 96 ? 0.148 -12.629 8.430 1.00 93.12 96 ASP A CA 1
ATOM 769 C C . ASP A 1 96 ? -0.811 -12.594 7.232 1.00 93.12 96 ASP A C 1
ATOM 771 O O . ASP A 1 96 ? -2.023 -12.447 7.398 1.00 93.12 96 ASP A O 1
ATOM 775 N N . GLY A 1 97 ? -0.269 -12.734 6.022 1.00 93.88 97 GLY A N 1
ATOM 776 C CA . GLY A 1 97 ? -1.043 -12.709 4.780 1.00 93.88 97 GLY A CA 1
ATOM 777 C C . GLY A 1 97 ? -1.351 -11.309 4.244 1.00 93.88 97 GLY A C 1
ATOM 778 O O . GLY A 1 97 ? -1.834 -11.188 3.120 1.00 93.88 97 GLY A O 1
ATOM 779 N N . MET A 1 98 ? -1.069 -10.237 4.996 1.00 94.38 98 MET A N 1
ATOM 780 C CA . MET A 1 98 ? -1.385 -8.881 4.544 1.00 94.38 98 MET A CA 1
ATOM 781 C C . MET A 1 98 ? -0.512 -8.445 3.363 1.00 94.38 98 MET A C 1
ATOM 783 O O . MET A 1 98 ? -1.005 -7.783 2.451 1.00 94.38 98 MET A O 1
ATOM 787 N N . TYR A 1 99 ? 0.766 -8.837 3.346 1.00 96.12 99 TYR A N 1
ATOM 788 C CA . TYR A 1 99 ? 1.641 -8.593 2.199 1.00 96.12 99 TYR A CA 1
ATOM 789 C C . TYR A 1 99 ? 1.101 -9.265 0.934 1.00 96.12 99 TYR A C 1
ATOM 791 O O . TYR A 1 99 ? 0.945 -8.605 -0.092 1.00 96.12 99 TYR A O 1
ATOM 799 N N . GLU A 1 100 ? 0.793 -10.557 1.023 1.00 97.31 100 GLU A N 1
ATOM 800 C CA . GLU A 1 100 ? 0.270 -11.359 -0.078 1.00 97.31 100 GLU A CA 1
ATOM 801 C C . GLU A 1 100 ? -1.032 -10.763 -0.607 1.00 97.31 100 GLU A C 1
ATOM 803 O O . GLU A 1 100 ? -1.157 -10.530 -1.807 1.00 97.31 100 GLU A O 1
ATOM 808 N N . PHE A 1 101 ? -1.959 -10.430 0.293 1.00 96.62 101 PHE A N 1
ATOM 809 C CA . PHE A 1 101 ? -3.234 -9.827 -0.070 1.00 96.62 101 PHE A CA 1
ATOM 810 C C . PHE A 1 101 ? -3.059 -8.479 -0.779 1.00 96.62 101 PHE A C 1
ATOM 812 O O . PHE A 1 101 ? -3.627 -8.275 -1.847 1.00 96.62 101 PHE A O 1
ATOM 819 N N . ILE A 1 102 ? -2.260 -7.558 -0.225 1.00 96.19 102 ILE A N 1
ATOM 820 C CA . ILE A 1 102 ? -2.057 -6.226 -0.819 1.00 96.19 102 ILE A CA 1
ATOM 821 C C . ILE A 1 102 ? -1.326 -6.332 -2.161 1.00 96.19 102 ILE A C 1
ATOM 823 O O . ILE A 1 102 ? -1.691 -5.646 -3.117 1.00 96.19 102 ILE A O 1
ATOM 827 N N . SER A 1 103 ? -0.296 -7.178 -2.236 1.00 96.19 103 SER A N 1
ATOM 828 C CA . SER A 1 103 ? 0.472 -7.401 -3.461 1.00 96.19 103 SER A CA 1
ATOM 829 C C . SER A 1 103 ? -0.431 -7.925 -4.574 1.00 96.19 103 SER A C 1
ATOM 831 O O . SER A 1 103 ? -0.438 -7.365 -5.671 1.00 96.19 103 SER A O 1
ATOM 833 N N . GLU A 1 104 ? -1.229 -8.950 -4.276 1.00 97.81 104 GLU A N 1
ATOM 834 C CA . GLU A 1 104 ? -2.134 -9.558 -5.246 1.00 97.81 104 GLU A CA 1
ATOM 835 C C . GLU A 1 104 ? -3.284 -8.620 -5.617 1.00 97.81 104 GLU A C 1
ATOM 837 O O . GLU A 1 104 ? -3.609 -8.492 -6.791 1.00 97.81 104 GLU A O 1
ATOM 842 N N . LEU A 1 105 ? -3.850 -7.877 -4.660 1.00 97.56 105 LEU A N 1
ATOM 843 C CA . LEU A 1 105 ? -4.898 -6.888 -4.925 1.00 97.56 105 LEU A CA 1
ATOM 844 C C . LEU A 1 105 ? -4.430 -5.819 -5.920 1.00 97.56 105 LEU A C 1
ATOM 846 O O . LEU A 1 105 ? -5.147 -5.493 -6.865 1.00 97.56 105 LEU A O 1
ATOM 850 N N . ILE A 1 106 ? -3.227 -5.269 -5.720 1.00 96.62 106 ILE A N 1
ATOM 851 C CA . ILE A 1 106 ? -2.659 -4.264 -6.628 1.00 96.62 106 ILE A CA 1
ATOM 852 C C . ILE A 1 106 ? -2.372 -4.888 -7.996 1.00 96.62 106 ILE A C 1
ATOM 854 O O . ILE A 1 106 ? -2.651 -4.260 -9.018 1.00 96.62 106 ILE A O 1
ATOM 858 N N . TYR A 1 107 ? -1.829 -6.107 -8.025 1.00 96.62 107 TYR A N 1
ATOM 859 C CA . TYR A 1 107 ? -1.542 -6.825 -9.263 1.00 96.62 107 TYR A CA 1
ATOM 860 C C . TYR A 1 107 ? -2.817 -7.085 -10.075 1.00 96.62 107 TYR A C 1
ATOM 862 O O . TYR A 1 107 ? -2.925 -6.615 -11.206 1.00 96.62 107 TYR A O 1
ATOM 870 N N . GLN A 1 108 ? -3.812 -7.732 -9.467 1.00 97.50 108 GLN A N 1
ATOM 871 C CA . GLN A 1 108 ? -5.096 -8.062 -10.086 1.00 97.50 108 GLN A CA 1
ATOM 872 C C . GLN A 1 108 ? -5.873 -6.814 -10.506 1.00 97.50 108 GLN A C 1
ATOM 874 O O . GLN A 1 108 ? -6.515 -6.801 -11.550 1.00 97.50 108 GLN A O 1
ATOM 879 N N . TRP A 1 109 ? -5.786 -5.720 -9.745 1.00 97.31 109 TRP A N 1
ATOM 880 C CA . TRP A 1 109 ? -6.359 -4.450 -10.184 1.00 97.31 109 TRP A CA 1
ATOM 881 C C . TRP A 1 109 ? -5.736 -3.974 -11.501 1.00 97.31 109 TRP A C 1
ATOM 883 O O . TRP A 1 109 ? -6.457 -3.577 -12.416 1.00 97.31 109 TRP A O 1
ATOM 893 N N . MET A 1 110 ? -4.407 -4.031 -11.623 1.00 96.94 110 MET A N 1
ATOM 894 C CA . MET A 1 110 ? -3.716 -3.609 -12.844 1.00 96.94 110 MET A CA 1
ATOM 895 C C . MET A 1 110 ? -3.904 -4.573 -14.019 1.00 96.94 110 MET A C 1
ATOM 897 O O . MET A 1 110 ? -3.843 -4.124 -15.159 1.00 96.94 110 MET A O 1
ATOM 901 N N . GLU A 1 111 ? -4.177 -5.853 -13.754 1.00 95.94 111 GLU A N 1
ATOM 902 C CA . GLU A 1 111 ? -4.601 -6.840 -14.761 1.00 95.94 111 GLU A CA 1
ATOM 903 C C . GLU A 1 111 ? -5.925 -6.465 -15.442 1.00 95.94 111 GLU A C 1
ATOM 905 O O . GLU A 1 111 ? -6.187 -6.888 -16.561 1.00 95.94 111 GLU A O 1
ATOM 910 N N . THR A 1 112 ? -6.750 -5.614 -14.823 1.00 95.94 112 THR A N 1
ATOM 911 C CA . THR A 1 112 ? -7.976 -5.086 -15.455 1.00 95.94 112 THR A CA 1
ATOM 912 C C . THR A 1 112 ? -7.725 -3.929 -16.435 1.00 95.94 112 THR A C 1
ATOM 914 O O . THR A 1 112 ? -8.640 -3.154 -16.725 1.00 95.94 112 THR A O 1
ATOM 917 N N . ASP A 1 113 ? -6.478 -3.741 -16.880 1.00 93.25 113 ASP A N 1
ATOM 918 C CA . ASP A 1 113 ? -5.985 -2.593 -17.661 1.00 93.25 113 ASP A CA 1
ATOM 919 C C . ASP A 1 113 ? -6.179 -1.224 -16.981 1.00 93.25 113 ASP A C 1
ATOM 921 O O . ASP A 1 113 ? -6.029 -0.156 -17.590 1.00 93.25 113 ASP A O 1
ATOM 925 N N . LYS A 1 114 ? -6.498 -1.220 -15.681 1.00 95.56 114 LYS A N 1
ATOM 926 C CA . LYS A 1 114 ? -6.680 -0.000 -14.893 1.00 95.56 114 LYS A CA 1
ATOM 927 C C . LYS A 1 114 ? -5.385 0.384 -14.178 1.00 95.56 114 LYS A C 1
ATOM 929 O O . LYS A 1 114 ? -4.725 -0.455 -13.572 1.00 95.56 114 LYS A O 1
ATOM 934 N N . PRO A 1 115 ? -5.014 1.674 -14.159 1.00 94.56 115 PRO A N 1
ATOM 935 C CA . PRO A 1 115 ? -3.868 2.117 -13.382 1.00 94.56 115 PRO A CA 1
ATOM 936 C C . PRO A 1 115 ? -4.133 2.010 -11.873 1.00 94.56 115 PRO A C 1
ATOM 938 O O . PRO A 1 115 ? -5.208 2.383 -11.396 1.00 94.56 115 PRO A O 1
ATOM 941 N N . PHE A 1 116 ? -3.118 1.614 -11.103 1.00 96.56 116 PHE A N 1
ATOM 942 C CA . PHE A 1 116 ? -3.101 1.824 -9.656 1.00 96.56 116 PHE A CA 1
ATOM 943 C C . PHE A 1 116 ? -2.501 3.201 -9.350 1.00 96.56 116 PHE A C 1
ATOM 945 O O . PHE A 1 116 ? -1.349 3.485 -9.696 1.00 96.56 116 PHE A O 1
ATOM 952 N N . LYS A 1 117 ? -3.278 4.083 -8.716 1.00 94.06 117 LYS A N 1
ATOM 953 C CA . LYS A 1 117 ? -2.862 5.452 -8.393 1.00 94.06 117 LYS A CA 1
ATOM 954 C C . LYS A 1 117 ? -2.638 5.596 -6.892 1.00 94.06 117 LYS A C 1
ATOM 956 O O . LYS A 1 117 ? -3.554 5.378 -6.107 1.00 94.06 117 LYS A O 1
ATOM 961 N N . PHE A 1 118 ? -1.439 6.024 -6.506 1.00 92.94 118 PHE A N 1
ATOM 962 C CA . PHE A 1 118 ? -1.153 6.350 -5.112 1.00 92.94 118 PHE A CA 1
ATOM 963 C C . PHE A 1 118 ? -1.890 7.624 -4.688 1.00 92.94 118 PHE A C 1
ATOM 965 O O . PHE A 1 118 ? -2.146 8.509 -5.512 1.00 92.94 118 PHE A O 1
ATOM 972 N N . LEU A 1 119 ? -2.182 7.741 -3.391 1.00 90.88 119 LEU A N 1
ATOM 973 C CA . LEU A 1 119 ? -2.729 8.974 -2.833 1.00 90.88 119 LEU A CA 1
ATOM 974 C C . LEU A 1 119 ? -1.764 10.142 -3.115 1.00 90.88 119 LEU A C 1
ATOM 976 O O . LEU A 1 119 ? -0.578 10.034 -2.786 1.00 90.88 119 LEU A O 1
ATOM 980 N N . PRO A 1 120 ? -2.232 11.235 -3.745 1.00 89.06 120 PRO A N 1
ATOM 981 C CA . PRO A 1 120 ? -1.387 12.383 -4.045 1.00 89.06 120 PRO A CA 1
ATOM 982 C C . PRO A 1 120 ? -0.980 13.087 -2.749 1.00 89.06 120 PRO A C 1
ATOM 984 O O . PRO A 1 120 ? -1.837 13.503 -1.971 1.00 89.06 120 PRO A O 1
ATOM 987 N N . LYS A 1 121 ? 0.326 13.244 -2.544 1.00 89.56 121 LYS A N 1
ATOM 988 C CA . LYS A 1 121 ? 0.916 14.005 -1.436 1.00 89.56 121 LYS A CA 1
ATOM 989 C C . LYS A 1 121 ? 1.488 15.320 -1.956 1.00 89.56 121 LYS A C 1
ATOM 991 O O . LYS A 1 121 ? 1.628 15.514 -3.165 1.00 89.56 121 LYS A O 1
ATOM 996 N N . GLU A 1 122 ? 1.864 16.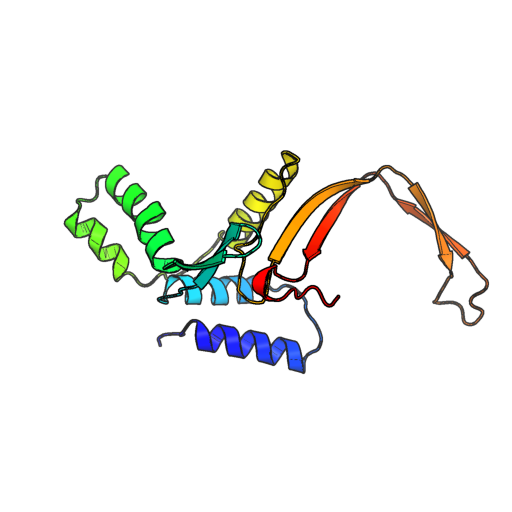209 -1.042 1.00 86.94 122 GLU A N 1
ATOM 997 C CA . GLU A 1 122 ? 2.456 17.507 -1.378 1.00 86.94 122 GLU A CA 1
ATOM 998 C C . GLU A 1 122 ? 3.699 17.383 -2.281 1.00 86.94 122 GLU A C 1
ATOM 1000 O O . GLU A 1 122 ? 3.913 18.208 -3.174 1.00 86.94 122 GLU A O 1
ATOM 1005 N N . ASP A 1 123 ? 4.497 16.339 -2.064 1.00 89.06 123 ASP A N 1
ATOM 1006 C CA . ASP A 1 123 ? 5.777 16.076 -2.718 1.00 89.06 123 ASP A CA 1
ATOM 1007 C C . ASP A 1 123 ? 5.759 14.851 -3.650 1.00 89.06 123 ASP A C 1
ATOM 1009 O O . ASP A 1 123 ? 6.764 14.559 -4.302 1.00 89.06 123 ASP A O 1
ATOM 1013 N N . PHE A 1 124 ? 4.625 14.150 -3.771 1.00 90.19 124 PHE A N 1
ATOM 1014 C CA . PHE A 1 124 ? 4.552 12.891 -4.510 1.00 90.19 124 PHE A CA 1
ATOM 1015 C C . PHE A 1 124 ? 3.240 12.702 -5.277 1.00 90.19 124 PHE A C 1
ATOM 1017 O O . PHE A 1 124 ? 2.144 12.779 -4.726 1.00 90.19 124 PHE A O 1
ATOM 1024 N N . ASN A 1 125 ? 3.364 12.360 -6.560 1.00 89.81 125 ASN A N 1
ATOM 1025 C CA . ASN A 1 125 ? 2.263 11.890 -7.394 1.00 89.81 125 ASN A CA 1
ATOM 1026 C C . ASN A 1 125 ? 2.755 10.747 -8.289 1.00 89.81 125 ASN A C 1
ATOM 1028 O O . ASN A 1 125 ? 3.627 10.952 -9.135 1.00 89.81 125 ASN A O 1
ATOM 1032 N N . GLY A 1 126 ? 2.191 9.553 -8.109 1.00 92.56 126 GLY A N 1
ATOM 1033 C CA . GLY A 1 126 ? 2.647 8.341 -8.782 1.00 92.56 126 GLY A CA 1
ATOM 1034 C C . GLY A 1 126 ? 1.505 7.446 -9.241 1.00 92.56 126 GLY A C 1
ATOM 1035 O O . GLY A 1 126 ? 0.437 7.376 -8.630 1.00 92.56 126 GLY A O 1
ATOM 1036 N N . THR A 1 127 ? 1.735 6.739 -10.340 1.00 94.50 127 THR A N 1
ATOM 1037 C CA . THR A 1 127 ? 0.804 5.768 -10.913 1.00 94.50 127 THR A CA 1
ATOM 1038 C C . THR A 1 127 ? 1.575 4.572 -11.458 1.00 94.50 127 THR A C 1
ATOM 1040 O O . THR A 1 127 ? 2.626 4.745 -12.080 1.00 94.50 127 THR A O 1
ATOM 1043 N N . LEU A 1 128 ? 1.048 3.372 -11.236 1.00 96.38 128 LEU A N 1
ATOM 1044 C CA . LEU A 1 128 ? 1.549 2.119 -11.791 1.00 96.38 128 LEU A CA 1
ATOM 1045 C C . LEU A 1 128 ? 0.565 1.587 -12.830 1.00 96.38 128 LEU A C 1
ATOM 1047 O O . LEU A 1 128 ? -0.649 1.707 -12.665 1.00 96.38 128 LEU A O 1
ATOM 1051 N N . LEU A 1 129 ? 1.108 1.023 -13.902 1.00 95.38 129 LEU A N 1
ATOM 1052 C CA . LEU A 1 129 ? 0.372 0.298 -14.928 1.00 95.38 129 LEU A CA 1
ATOM 1053 C C . LEU A 1 129 ? 1.094 -1.011 -15.218 1.00 95.38 129 LEU A C 1
ATOM 1055 O O . LEU A 1 129 ? 2.328 -1.047 -15.195 1.00 95.38 129 LEU A O 1
ATOM 1059 N N . LEU A 1 130 ? 0.329 -2.040 -15.554 1.00 96.38 130 LEU A N 1
ATOM 1060 C CA . LEU A 1 130 ? 0.845 -3.278 -16.114 1.00 96.38 130 LEU A CA 1
ATOM 1061 C C . LEU A 1 130 ? 0.757 -3.195 -17.641 1.00 96.38 130 LEU A C 1
ATOM 1063 O O . LEU A 1 130 ? -0.184 -2.615 -18.176 1.00 96.38 130 LEU A O 1
ATOM 1067 N N . ILE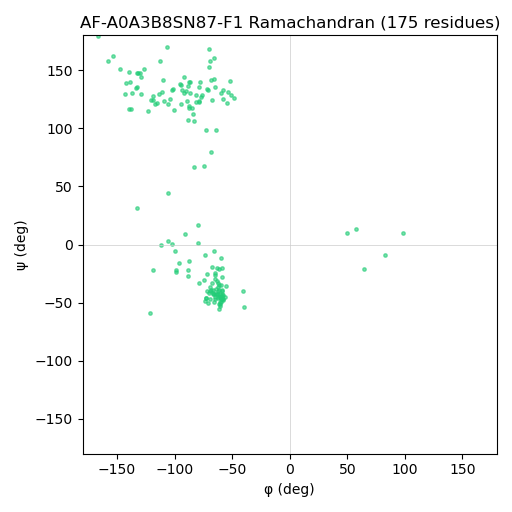 A 1 131 ? 1.792 -3.661 -18.336 1.00 95.00 131 ILE A N 1
ATOM 1068 C CA . ILE A 1 131 ? 1.859 -3.645 -19.799 1.00 95.00 131 ILE A CA 1
ATOM 1069 C C . ILE A 1 131 ? 2.414 -4.974 -20.278 1.00 95.00 131 ILE A C 1
ATOM 1071 O O . ILE A 1 131 ? 3.484 -5.389 -19.824 1.00 95.00 131 ILE A O 1
ATOM 1075 N N . ASP A 1 132 ? 1.731 -5.580 -21.239 1.00 94.38 132 ASP A N 1
ATOM 1076 C CA . ASP A 1 132 ? 2.235 -6.732 -21.970 1.00 94.38 132 ASP A CA 1
ATOM 1077 C C . ASP A 1 132 ? 3.355 -6.332 -22.926 1.00 94.38 132 ASP A C 1
ATOM 1079 O O . ASP A 1 132 ? 3.286 -5.340 -23.659 1.00 94.38 132 ASP A O 1
ATOM 1083 N N . LYS A 1 133 ? 4.427 -7.114 -22.903 1.00 93.69 133 LYS A N 1
ATOM 1084 C CA . LYS A 1 133 ? 5.476 -7.070 -23.908 1.00 93.69 133 LYS A CA 1
ATOM 1085 C C . LYS A 1 133 ? 5.471 -8.362 -24.681 1.00 93.69 133 LYS A C 1
ATOM 1087 O O . LYS A 1 133 ? 5.568 -9.434 -24.089 1.00 93.69 133 LYS A O 1
ATOM 1092 N N . ASP A 1 134 ? 5.460 -8.215 -25.994 1.00 93.44 134 ASP A N 1
ATOM 1093 C CA . ASP A 1 134 ? 5.625 -9.332 -26.901 1.00 93.44 134 ASP A CA 1
ATOM 1094 C C . ASP A 1 134 ? 7.042 -9.895 -26.847 1.00 93.44 134 ASP A C 1
ATOM 1096 O O . ASP A 1 134 ? 8.020 -9.221 -26.482 1.00 93.44 134 ASP A O 1
ATOM 1100 N N . LYS A 1 135 ? 7.130 -11.152 -27.272 1.00 94.06 135 LYS A N 1
ATOM 1101 C CA . LYS A 1 135 ? 8.379 -11.854 -27.507 1.00 94.06 135 LYS A CA 1
ATOM 1102 C C . LYS A 1 135 ? 9.306 -11.028 -28.402 1.00 94.06 135 LYS A C 1
ATOM 1104 O O . LYS A 1 135 ? 8.912 -10.565 -29.470 1.00 94.06 135 LYS A O 1
ATOM 1109 N N . CYS A 1 136 ? 10.552 -10.840 -27.976 1.00 88.94 136 CYS A N 1
ATOM 1110 C CA . CYS A 1 136 ? 11.534 -10.082 -28.745 1.00 88.94 136 CYS A CA 1
ATOM 1111 C C . CYS A 1 136 ? 12.959 -10.600 -28.551 1.00 88.94 136 CYS A C 1
ATOM 1113 O O . CYS A 1 136 ? 13.323 -11.106 -27.491 1.00 88.94 136 CYS A O 1
ATOM 1115 N N . VAL A 1 137 ? 13.786 -10.413 -29.576 1.00 89.62 137 VAL A N 1
ATOM 1116 C CA . VAL A 1 137 ? 15.224 -10.690 -29.532 1.00 89.62 137 VAL A CA 1
ATOM 1117 C C . VAL A 1 137 ? 15.965 -9.365 -29.383 1.00 89.62 137 VAL A C 1
ATOM 1119 O O . VAL A 1 137 ? 15.645 -8.392 -30.067 1.00 89.62 137 VAL A O 1
ATOM 1122 N N . LYS A 1 138 ? 16.931 -9.291 -28.461 1.00 87.81 138 LYS A N 1
ATOM 1123 C CA . LYS A 1 138 ? 17.773 -8.101 -28.271 1.00 87.81 138 LYS A CA 1
ATOM 1124 C C . LYS A 1 138 ? 19.234 -8.477 -28.156 1.00 87.81 138 LYS A C 1
ATOM 1126 O O . LYS A 1 138 ? 19.601 -9.332 -27.355 1.00 87.81 138 LYS A O 1
ATOM 1131 N N . GLU A 1 139 ? 20.065 -7.735 -28.864 1.00 86.19 139 GLU A N 1
ATOM 1132 C CA . GLU A 1 139 ? 21.512 -7.794 -28.721 1.00 86.19 139 GLU A CA 1
ATOM 1133 C C . GLU A 1 139 ? 21.964 -6.823 -27.629 1.00 86.19 139 GLU A C 1
ATOM 1135 O O . GLU A 1 139 ? 21.486 -5.688 -27.530 1.00 86.19 139 GLU A O 1
ATOM 1140 N N . ARG A 1 140 ? 22.878 -7.269 -26.767 1.00 82.12 140 ARG A N 1
ATOM 1141 C CA . ARG A 1 140 ? 23.523 -6.424 -25.757 1.00 82.12 140 ARG A CA 1
ATOM 1142 C C . ARG A 1 140 ? 25.027 -6.613 -25.818 1.00 82.12 140 ARG A C 1
ATOM 1144 O O . ARG A 1 140 ? 25.503 -7.706 -26.093 1.00 82.12 140 ARG A O 1
ATOM 1151 N N . LYS A 1 141 ? 25.780 -5.559 -25.511 1.00 77.69 141 LYS A N 1
ATOM 1152 C CA . LYS A 1 141 ? 27.238 -5.660 -25.389 1.00 77.69 141 LYS A CA 1
ATOM 1153 C C . LYS A 1 141 ? 27.611 -6.563 -24.214 1.00 77.69 141 LYS A C 1
ATOM 1155 O O . LYS A 1 141 ? 27.038 -6.431 -23.129 1.00 77.69 141 LYS A O 1
ATOM 1160 N N . ASN A 1 142 ? 28.571 -7.454 -24.435 1.00 69.44 142 ASN A N 1
ATOM 1161 C CA . ASN A 1 142 ? 29.129 -8.324 -23.415 1.00 69.44 142 ASN A CA 1
ATOM 1162 C C . ASN A 1 142 ? 30.020 -7.510 -22.470 1.00 69.44 142 ASN A C 1
ATOM 1164 O O . ASN A 1 142 ? 31.178 -7.244 -22.769 1.00 69.44 142 ASN A O 1
ATOM 1168 N N . THR A 1 143 ? 29.494 -7.123 -21.309 1.00 65.19 143 THR A N 1
ATOM 1169 C CA . THR A 1 143 ? 30.251 -6.361 -20.301 1.00 65.19 143 THR A CA 1
ATOM 1170 C C . THR A 1 143 ? 31.178 -7.225 -19.441 1.00 65.19 143 THR A C 1
ATOM 1172 O O . THR A 1 143 ? 31.819 -6.701 -18.534 1.00 65.19 143 THR A O 1
ATOM 1175 N N . ARG A 1 144 ? 31.242 -8.545 -19.680 1.00 63.19 144 ARG A N 1
ATOM 1176 C CA . ARG A 1 144 ? 32.150 -9.469 -18.973 1.00 63.19 144 ARG A CA 1
ATOM 1177 C C . ARG A 1 144 ? 33.450 -9.753 -19.728 1.00 63.19 144 ARG A C 1
ATOM 1179 O O . ARG A 1 144 ? 34.380 -10.268 -19.118 1.00 63.19 144 ARG A O 1
ATOM 1186 N N . SER A 1 145 ? 33.516 -9.435 -21.019 1.00 57.00 145 SER A N 1
ATOM 1187 C CA . SER A 1 145 ? 34.743 -9.519 -21.813 1.00 57.00 145 SER A CA 1
ATOM 1188 C C . SER A 1 145 ? 35.481 -8.181 -21.736 1.00 57.00 145 SER A C 1
ATOM 1190 O O . SER A 1 145 ? 34.867 -7.130 -21.919 1.00 57.00 145 SER A O 1
ATOM 1192 N N . ASN A 1 146 ? 36.792 -8.212 -21.472 1.00 58.47 146 ASN A N 1
ATOM 1193 C CA . ASN A 1 146 ? 37.642 -7.015 -21.397 1.00 58.47 146 ASN A CA 1
ATOM 1194 C C . ASN A 1 146 ? 37.677 -6.203 -22.707 1.00 58.47 146 ASN A C 1
ATOM 1196 O O . ASN A 1 146 ? 38.124 -5.059 -22.677 1.00 58.47 146 ASN A O 1
ATOM 1200 N N . ASP A 1 147 ? 37.170 -6.748 -23.819 1.00 59.06 147 ASP A N 1
ATOM 1201 C CA . ASP A 1 147 ? 37.204 -6.095 -25.128 1.00 59.06 147 ASP A CA 1
ATOM 1202 C C . ASP A 1 147 ? 35.902 -5.391 -25.554 1.00 59.06 147 ASP A C 1
ATOM 1204 O O . ASP A 1 147 ? 35.918 -4.684 -26.553 1.00 59.06 147 ASP A O 1
ATOM 1208 N N . ASN A 1 148 ? 34.779 -5.480 -24.818 1.00 58.03 148 ASN A N 1
ATOM 1209 C CA . ASN A 1 148 ? 33.514 -4.755 -25.117 1.00 58.03 148 ASN A CA 1
ATOM 1210 C C . ASN A 1 148 ? 32.975 -4.859 -26.577 1.00 58.03 148 ASN A C 1
ATOM 1212 O O . ASN A 1 148 ? 32.040 -4.134 -26.943 1.00 58.03 148 ASN A O 1
ATOM 1216 N N . THR A 1 149 ? 33.538 -5.737 -27.410 1.00 62.34 149 THR A N 1
ATOM 1217 C CA . THR A 1 149 ? 33.262 -5.880 -28.850 1.00 62.34 149 THR A CA 1
ATOM 1218 C C . THR A 1 149 ? 32.297 -7.015 -29.160 1.00 62.34 149 THR A C 1
ATOM 1220 O O . THR A 1 149 ? 31.635 -6.978 -30.193 1.00 62.34 149 THR A O 1
ATOM 1223 N N . GLU A 1 150 ? 32.158 -7.992 -28.266 1.00 67.31 150 GLU A N 1
ATOM 1224 C CA . GLU A 1 150 ? 31.226 -9.103 -28.449 1.00 67.31 150 GLU A CA 1
ATOM 1225 C C . GLU A 1 150 ? 29.800 -8.695 -28.061 1.00 67.31 150 GLU A C 1
ATOM 1227 O O . GLU A 1 150 ? 29.550 -8.180 -26.965 1.00 67.31 150 GLU A O 1
ATOM 1232 N N . THR A 1 151 ? 28.842 -8.937 -28.953 1.00 77.44 151 THR A N 1
ATOM 1233 C CA . THR A 1 151 ? 27.411 -8.833 -28.661 1.00 77.44 151 THR A CA 1
ATOM 1234 C C . THR A 1 151 ? 26.866 -10.196 -28.242 1.00 77.44 151 THR A C 1
ATOM 1236 O O . THR A 1 151 ? 27.137 -11.219 -28.863 1.00 77.44 151 THR A O 1
ATOM 1239 N N . VAL A 1 152 ? 26.092 -10.216 -27.155 1.00 83.75 152 VAL A N 1
ATOM 1240 C CA . VAL A 1 152 ? 25.329 -11.383 -26.701 1.00 83.75 152 VAL A CA 1
ATOM 1241 C C . VAL A 1 152 ? 23.870 -11.155 -27.056 1.00 83.75 152 VAL A C 1
ATOM 1243 O O . VAL A 1 152 ? 23.272 -10.139 -26.679 1.00 83.75 152 VAL A O 1
ATOM 1246 N N . THR A 1 153 ? 23.298 -12.112 -27.773 1.00 85.94 153 THR A N 1
ATOM 1247 C CA . THR A 1 153 ? 21.887 -12.115 -28.148 1.00 85.94 153 THR A CA 1
ATOM 1248 C C . THR A 1 153 ? 21.058 -12.751 -27.041 1.00 85.94 153 THR A C 1
ATOM 1250 O O . THR A 1 153 ? 21.362 -13.841 -26.565 1.00 85.94 153 THR A O 1
ATOM 1253 N N . TYR A 1 154 ? 19.994 -12.063 -26.637 1.00 87.12 154 TYR A N 1
ATOM 1254 C CA . TYR A 1 154 ? 19.027 -12.540 -25.658 1.00 87.12 154 TYR A CA 1
ATOM 1255 C C . TYR A 1 154 ? 17.650 -12.632 -26.304 1.00 87.12 154 TYR A C 1
ATOM 1257 O O . TYR A 1 154 ? 17.156 -11.648 -26.861 1.00 87.12 154 TYR A O 1
ATOM 1265 N N . GLU A 1 155 ? 17.017 -13.789 -26.179 1.00 89.88 155 GLU A N 1
ATOM 1266 C CA . GLU A 1 155 ? 15.608 -13.986 -26.493 1.00 89.88 155 GLU A CA 1
ATOM 1267 C C . GLU A 1 155 ? 14.781 -13.748 -25.226 1.00 89.88 155 GLU A C 1
ATOM 1269 O O . GLU A 1 155 ? 15.105 -14.253 -24.151 1.00 89.88 155 GLU A O 1
ATOM 1274 N N . TYR A 1 156 ? 13.743 -12.927 -25.339 1.00 89.75 156 TYR A N 1
ATOM 1275 C CA . TYR A 1 156 ? 12.795 -12.652 -24.267 1.00 89.75 156 TYR A CA 1
ATOM 1276 C C . TYR A 1 156 ? 11.432 -13.140 -24.723 1.00 89.75 156 TYR A C 1
ATOM 1278 O O . TYR A 1 156 ? 10.925 -12.631 -25.721 1.00 89.75 156 TYR A O 1
ATOM 1286 N N . ASP A 1 157 ? 10.827 -14.068 -23.990 1.00 94.31 157 ASP A N 1
ATOM 1287 C CA . ASP A 1 157 ? 9.435 -14.456 -24.217 1.00 94.31 157 ASP A CA 1
ATOM 1288 C C . ASP A 1 157 ? 8.463 -13.347 -23.799 1.00 94.31 157 ASP A C 1
ATOM 1290 O O . ASP A 1 157 ? 8.847 -12.363 -23.153 1.00 94.31 157 ASP A O 1
ATOM 1294 N N . SER A 1 158 ? 7.195 -13.497 -24.186 1.00 93.75 158 SER A N 1
ATOM 1295 C CA . SER A 1 158 ? 6.143 -12.559 -23.805 1.00 93.75 158 SER A CA 1
ATOM 1296 C C . SER A 1 158 ? 6.007 -12.488 -22.283 1.00 93.75 158 SER A C 1
ATOM 1298 O O . SER A 1 158 ? 5.936 -13.511 -21.603 1.00 93.75 158 SER A O 1
ATOM 1300 N N . HIS A 1 159 ? 5.998 -11.277 -21.736 1.00 94.56 159 HIS A N 1
ATOM 1301 C CA . HIS A 1 159 ? 5.969 -11.048 -20.292 1.00 94.56 159 HIS A CA 1
ATOM 1302 C C . HIS A 1 159 ? 5.325 -9.707 -19.960 1.00 94.56 159 HIS A C 1
ATOM 1304 O O . HIS A 1 159 ? 5.269 -8.796 -20.786 1.00 94.56 159 HIS A O 1
ATOM 1310 N N . LYS A 1 160 ? 4.906 -9.557 -18.705 1.00 94.31 160 LYS A N 1
ATOM 1311 C CA . LYS A 1 160 ? 4.355 -8.301 -18.199 1.00 94.31 160 LYS A CA 1
ATOM 1312 C C . LYS A 1 160 ? 5.444 -7.438 -17.593 1.00 94.31 160 LYS A C 1
ATOM 1314 O O . LYS A 1 160 ? 6.383 -7.925 -16.963 1.00 94.31 160 LYS A O 1
ATOM 1319 N N . VAL A 1 161 ? 5.314 -6.131 -17.772 1.00 94.75 161 VAL A N 1
ATOM 1320 C CA . VAL A 1 161 ? 6.189 -5.145 -17.145 1.00 94.75 161 VAL A CA 1
ATOM 1321 C C . VAL A 1 161 ? 5.382 -4.066 -16.453 1.00 94.75 161 VAL A C 1
ATOM 1323 O O . VAL A 1 161 ? 4.358 -3.606 -16.952 1.00 94.75 161 VAL A O 1
ATOM 1326 N N . ILE A 1 162 ? 5.899 -3.601 -15.320 1.00 94.94 162 ILE A N 1
ATOM 1327 C CA . ILE A 1 162 ? 5.358 -2.420 -14.658 1.00 94.94 162 ILE A CA 1
ATOM 1328 C C . ILE A 1 162 ? 5.878 -1.181 -15.386 1.00 94.94 162 ILE A C 1
ATOM 1330 O O . ILE A 1 162 ? 7.087 -0.952 -15.480 1.00 94.94 162 ILE A O 1
ATOM 1334 N N . LYS A 1 163 ? 4.959 -0.343 -15.859 1.00 93.81 163 LYS A N 1
ATOM 1335 C CA . LYS A 1 163 ? 5.251 1.029 -16.265 1.00 93.81 163 LYS A CA 1
ATOM 1336 C C . LYS A 1 163 ? 4.830 1.968 -15.149 1.00 93.81 163 LYS A C 1
ATOM 1338 O O . LYS A 1 163 ? 3.647 2.110 -14.850 1.00 93.81 163 LYS A O 1
ATOM 1343 N N . SER A 1 164 ? 5.800 2.656 -14.564 1.00 94.19 164 SER A N 1
ATOM 1344 C CA . SER A 1 164 ? 5.531 3.750 -13.641 1.00 94.19 164 SER A CA 1
ATOM 1345 C C . SER A 1 164 ? 5.381 5.065 -14.405 1.00 94.19 164 SER A C 1
ATOM 1347 O O . SER A 1 164 ? 6.100 5.354 -15.364 1.00 94.19 164 SER A O 1
ATOM 1349 N N . LYS A 1 165 ? 4.420 5.882 -13.980 1.00 90.75 165 LYS A N 1
ATOM 1350 C CA . LYS A 1 165 ? 4.316 7.292 -14.352 1.00 90.75 165 LYS A CA 1
ATOM 1351 C C . LYS A 1 165 ? 4.386 8.108 -13.070 1.00 90.75 165 LYS A C 1
ATOM 1353 O O . LYS A 1 165 ? 3.601 7.893 -12.151 1.00 90.75 165 LYS A O 1
ATOM 1358 N N . SER A 1 166 ? 5.328 9.038 -13.016 1.00 87.50 166 SER A N 1
ATOM 1359 C CA . SER A 1 166 ? 5.458 10.015 -11.939 1.00 87.50 166 SER A CA 1
ATOM 1360 C C . SER A 1 166 ? 5.652 11.383 -12.573 1.00 87.50 166 SER A C 1
ATOM 1362 O O . SER A 1 166 ? 6.381 11.519 -13.556 1.00 87.50 166 SER A O 1
ATOM 1364 N N . SER A 1 167 ? 4.951 12.383 -12.057 1.00 83.44 167 SER A N 1
ATOM 1365 C CA . SER A 1 167 ? 5.035 13.763 -12.529 1.00 83.44 167 SER A CA 1
ATOM 1366 C C . SER A 1 167 ? 5.194 14.678 -11.331 1.00 83.44 167 SER A C 1
ATOM 1368 O O . SER A 1 167 ? 4.579 14.416 -10.296 1.00 83.44 167 SER A O 1
ATOM 1370 N N . THR A 1 168 ? 5.914 15.789 -11.492 1.00 84.00 168 THR A N 1
ATOM 1371 C CA . THR A 1 168 ? 5.963 16.839 -10.469 1.00 84.00 168 THR A CA 1
ATOM 1372 C C . THR A 1 168 ? 4.539 17.189 -10.018 1.00 84.00 168 THR A C 1
ATOM 1374 O O . THR A 1 168 ? 3.697 17.475 -10.880 1.00 84.00 168 THR A O 1
ATOM 1377 N N . PRO A 1 169 ? 4.244 17.140 -8.705 1.00 84.19 169 PRO A N 1
ATOM 1378 C CA . PRO A 1 169 ? 2.942 17.527 -8.176 1.00 84.19 169 PRO A CA 1
ATOM 1379 C C . PRO A 1 169 ? 2.531 18.918 -8.672 1.00 84.19 169 PRO A C 1
ATOM 1381 O O . PRO A 1 169 ? 3.369 19.816 -8.794 1.00 84.19 169 PRO A O 1
ATOM 1384 N N . LYS A 1 170 ? 1.244 19.109 -8.990 1.00 78.38 170 LYS A N 1
ATOM 1385 C CA . LYS A 1 170 ? 0.757 20.362 -9.597 1.00 78.38 170 LYS A CA 1
ATOM 1386 C C . LYS A 1 170 ? 1.046 21.585 -8.717 1.00 78.38 170 LYS A C 1
ATOM 1388 O O . LYS A 1 170 ? 1.508 22.594 -9.233 1.00 78.38 170 LYS A O 1
ATOM 1393 N N . ASN A 1 171 ? 0.881 21.454 -7.402 1.00 76.12 171 ASN A N 1
ATOM 1394 C CA . ASN A 1 171 ? 1.220 22.458 -6.382 1.00 76.12 171 ASN A CA 1
ATOM 1395 C C . ASN A 1 171 ? 2.709 22.861 -6.373 1.00 76.12 171 ASN A C 1
ATOM 1397 O O . ASN A 1 171 ? 3.057 23.921 -5.862 1.00 76.12 171 ASN A O 1
ATOM 1401 N N . LYS A 1 172 ? 3.601 22.038 -6.938 1.00 81.75 172 LYS A N 1
ATOM 1402 C CA . LYS A 1 172 ? 5.039 22.326 -7.056 1.00 81.75 172 LYS A CA 1
ATOM 1403 C C . LYS A 1 172 ? 5.446 22.771 -8.466 1.00 81.75 172 LYS A C 1
ATOM 1405 O O . LYS A 1 172 ? 6.619 23.056 -8.700 1.00 81.75 172 LYS A O 1
ATOM 1410 N N . ARG A 1 173 ? 4.508 22.861 -9.417 1.00 79.38 173 ARG A N 1
ATOM 1411 C CA . ARG A 1 173 ? 4.771 23.316 -10.788 1.00 79.38 173 ARG A CA 1
ATOM 1412 C C . ARG A 1 173 ? 4.486 24.812 -10.904 1.00 79.38 173 ARG A C 1
ATOM 1414 O O . ARG A 1 173 ? 3.356 25.247 -10.731 1.00 79.38 173 ARG A O 1
ATOM 1421 N N . LYS A 1 174 ? 5.497 25.598 -11.279 1.00 79.88 174 LYS A N 1
ATOM 1422 C CA . LYS A 1 174 ? 5.332 27.014 -11.641 1.00 79.88 174 LYS A CA 1
ATOM 1423 C C . LYS A 1 174 ? 5.587 27.188 -13.132 1.00 79.88 174 LYS A C 1
ATOM 1425 O O . LYS A 1 174 ? 6.582 26.688 -13.652 1.00 79.88 174 LYS A O 1
ATOM 1430 N N . LYS A 1 175 ? 4.685 27.883 -13.828 1.00 77.88 175 LYS A N 1
ATOM 1431 C CA . LYS A 1 175 ? 4.927 28.325 -15.203 1.00 77.88 175 LYS A CA 1
ATOM 1432 C C . LYS A 1 175 ? 5.712 29.630 -15.135 1.00 77.88 175 LYS A C 1
ATOM 1434 O O . LYS A 1 175 ? 5.179 30.630 -14.670 1.00 77.88 175 LYS A O 1
ATOM 1439 N N . ILE A 1 176 ? 6.961 29.599 -15.579 1.00 77.56 176 ILE A N 1
ATOM 1440 C CA . ILE A 1 176 ? 7.750 30.810 -15.806 1.00 77.56 176 ILE A CA 1
ATOM 1441 C C . ILE A 1 176 ? 7.469 31.221 -17.257 1.00 77.56 176 ILE A C 1
ATOM 1443 O O . ILE A 1 176 ? 7.554 30.375 -18.150 1.00 77.56 176 ILE A O 1
ATOM 1447 N N . LYS A 1 177 ? 6.998 32.455 -17.457 1.00 61.44 177 LYS A N 1
ATOM 1448 C CA . LYS A 1 177 ? 6.877 33.083 -18.779 1.00 61.44 177 LYS A CA 1
ATOM 1449 C C . LYS A 1 177 ? 8.168 33.815 -19.093 1.00 61.44 177 LYS A C 1
ATOM 1451 O O . LYS A 1 177 ? 8.721 34.399 -18.136 1.00 61.44 177 LYS A O 1
#

Foldseek 3Di:
DLPALVVLVVVVVVVCVVVVDPDDDVVSVFVNVLSVLQYQDKAWFWDDPDLPDTDIDIDSVNVCCLVVPVLVVCVVVPNDNVRSVCSVVDRDDTDPCVCVVVVVVQVVCLVVVDKDWDGDHPFWTKIKHKDKDAWDKDWDQDPPDPPSPDIDIDTDHIDIDIDMDIDGPSNRDDDDD

Solvent-accessible surface area (backbone atoms only — not comparable to full-atom values): 10597 Å² total; per-residue (Å²): 129,87,63,45,34,70,55,53,52,50,50,56,56,50,48,42,66,74,66,71,59,86,73,89,51,68,69,61,48,41,52,48,50,40,21,37,67,64,29,95,43,64,47,66,33,52,44,70,82,52,103,87,47,74,46,77,44,81,39,53,54,33,59,52,45,43,62,68,49,52,36,51,52,40,41,75,73,66,43,50,74,72,67,37,56,51,60,83,75,52,76,73,88,73,48,86,63,50,64,61,50,54,53,47,51,54,49,58,47,17,71,68,76,37,69,49,68,56,81,32,31,81,88,41,37,47,36,41,32,61,42,82,38,73,61,46,76,48,76,40,70,32,85,86,49,98,73,63,73,54,70,45,79,42,81,40,72,63,46,77,43,81,46,76,49,71,55,84,26,71,94,74,62,77,89,83,129

Nearest PDB structures (foldseek):
  1ksg-assembly1_B  TM=3.876E-01  e=2.922E+00  Homo sapiens
  3zqp-assembly1_C  TM=3.855E-01  e=2.751E+00  Bacillus phage SF6
  6yfn-assembly1_AA  TM=2.917E-01  e=4.196E+00  Leviviridae sp.
  9fi8-assembly1_HC  TM=2.792E-01  e=7.669E+00  Toxoplasma gondii
  3dw8-assembly2_E  TM=2.706E-01  e=4.734E+00  Homo sapiens

Sequence (177 aa):
MKNNFNNVFKELKNESKKNGKRSFNKTKFDEFALAMLNSDVTTEVVKSRTDSDTTTVDVEVTKDFINGTIKPILKDFGIDNIEAETINNYEFKKVDGMYEFISELIYQWMETDKPFKFLPKEDFNGTLLLIDKDKCVKERKNTRSNDNTETVTYEYDSHKVIKSKSSTPKNKRKKIK

pLDDT: mean 87.16, std 11.73, range [41.69, 97.81]